Protein AF-A0A2V5QWR5-F1 (afdb_monomer_lite)

Structure (mmCIF, N/CA/C/O backbone):
data_AF-A0A2V5QWR5-F1
#
_entry.id   AF-A0A2V5QWR5-F1
#
loop_
_atom_site.group_PDB
_atom_site.id
_atom_site.type_symbol
_atom_site.label_atom_id
_atom_site.label_alt_id
_atom_site.label_comp_id
_atom_site.label_asym_id
_atom_site.label_entity_id
_atom_site.label_seq_id
_atom_site.pdbx_PDB_ins_code
_atom_site.Cartn_x
_atom_site.Cartn_y
_atom_site.Cartn_z
_atom_site.occupancy
_atom_site.B_iso_or_equiv
_atom_site.auth_seq_id
_atom_site.auth_comp_id
_atom_site.auth_asym_id
_atom_site.auth_atom_id
_atom_site.pdbx_PDB_model_num
ATOM 1 N N . VAL A 1 1 ? 30.940 -8.954 -51.554 1.00 47.62 1 VAL A N 1
ATOM 2 C CA . VAL A 1 1 ? 32.254 -8.273 -51.416 1.00 47.62 1 VAL A CA 1
ATOM 3 C C . VAL A 1 1 ? 33.067 -8.849 -50.254 1.00 47.62 1 VAL A C 1
ATOM 5 O O . VAL A 1 1 ? 34.173 -9.294 -50.507 1.00 47.62 1 VAL A O 1
ATOM 8 N N . MET A 1 2 ? 32.507 -8.988 -49.041 1.00 35.44 2 MET A N 1
ATOM 9 C CA . MET A 1 2 ? 33.177 -9.633 -47.886 1.00 35.44 2 MET A CA 1
ATOM 10 C C . MET A 1 2 ? 33.547 -11.121 -48.085 1.00 35.44 2 MET A C 1
ATOM 12 O O . MET A 1 2 ? 34.653 -11.516 -47.745 1.00 35.44 2 MET A O 1
ATOM 16 N N . ALA A 1 3 ? 32.689 -11.938 -48.711 1.00 44.12 3 ALA A N 1
ATOM 17 C CA . ALA A 1 3 ? 32.987 -13.364 -48.928 1.00 44.12 3 ALA A CA 1
ATOM 18 C C . ALA A 1 3 ? 34.162 -13.614 -49.902 1.00 44.12 3 ALA A C 1
ATOM 20 O O . ALA A 1 3 ? 34.954 -14.524 -49.694 1.00 44.12 3 ALA A O 1
ATOM 21 N N . LYS A 1 4 ? 34.334 -12.751 -50.918 1.00 41.47 4 LYS A N 1
ATOM 22 C CA . LYS A 1 4 ? 35.432 -12.853 -51.902 1.00 41.47 4 LYS A CA 1
ATOM 23 C C . LYS A 1 4 ? 36.799 -12.428 -51.345 1.00 41.47 4 LYS A C 1
ATOM 25 O O . LYS A 1 4 ? 37.825 -12.831 -51.883 1.00 41.47 4 LYS A O 1
ATOM 30 N N . LEU A 1 5 ? 36.830 -11.633 -50.273 1.00 44.12 5 LEU A N 1
ATOM 31 C CA . LEU A 1 5 ? 38.075 -11.214 -49.613 1.00 44.12 5 LEU A CA 1
ATOM 32 C C . LEU A 1 5 ? 38.649 -12.304 -48.694 1.00 44.12 5 LEU A C 1
ATOM 34 O O . LEU A 1 5 ? 39.863 -12.376 -48.532 1.00 44.12 5 LEU A O 1
ATOM 38 N N . ILE A 1 6 ? 37.797 -13.179 -48.151 1.00 49.88 6 ILE A N 1
ATOM 39 C CA . ILE A 1 6 ? 38.193 -14.260 -47.234 1.00 49.88 6 ILE A CA 1
ATOM 40 C C . ILE A 1 6 ? 38.846 -15.430 -47.995 1.00 49.88 6 ILE A C 1
ATOM 42 O O . ILE A 1 6 ? 39.841 -15.976 -47.523 1.00 49.88 6 ILE A O 1
ATOM 46 N N . GLU A 1 7 ? 38.358 -15.765 -49.197 1.00 46.34 7 GLU A N 1
ATOM 47 C CA . GLU A 1 7 ? 38.934 -16.829 -50.045 1.00 46.34 7 GLU A CA 1
ATOM 48 C C . GLU A 1 7 ? 40.265 -16.444 -50.711 1.00 46.34 7 GLU A C 1
ATOM 50 O O . GLU A 1 7 ? 41.114 -17.306 -50.916 1.00 46.34 7 GLU A O 1
ATOM 55 N N . THR A 1 8 ? 40.482 -15.163 -51.030 1.00 47.25 8 THR A N 1
ATOM 56 C CA . THR A 1 8 ? 41.645 -14.739 -51.841 1.00 47.25 8 THR A CA 1
ATOM 57 C C . THR A 1 8 ? 42.938 -14.588 -51.023 1.00 47.25 8 THR A C 1
ATOM 59 O O . THR A 1 8 ? 44.027 -14.646 -51.585 1.00 47.25 8 THR A O 1
ATOM 62 N N . TYR A 1 9 ? 42.847 -14.410 -49.699 1.00 47.88 9 TYR A N 1
ATOM 63 C CA . TYR A 1 9 ? 44.002 -14.056 -48.857 1.00 47.88 9 TYR A CA 1
ATOM 64 C C . TYR A 1 9 ? 44.372 -15.082 -47.779 1.00 47.88 9 TYR A C 1
ATOM 66 O O . TYR A 1 9 ? 45.260 -14.789 -46.984 1.00 47.88 9 TYR A O 1
ATOM 74 N N . HIS A 1 10 ? 43.726 -16.259 -47.728 1.00 40.22 10 HIS A N 1
ATOM 75 C CA . HIS A 1 10 ? 43.939 -17.260 -46.665 1.00 40.22 10 HIS A CA 1
ATOM 76 C C . HIS A 1 10 ? 44.101 -16.605 -45.279 1.00 40.22 10 HIS A C 1
ATOM 78 O O . HIS A 1 10 ? 45.074 -16.841 -44.562 1.00 40.22 10 HIS A O 1
ATOM 84 N N . VAL A 1 11 ? 43.166 -15.723 -44.905 1.00 40.91 11 VAL A N 1
ATOM 85 C CA . VAL A 1 11 ? 43.222 -15.051 -43.601 1.00 40.91 11 VAL A CA 1
ATOM 86 C C . VAL A 1 11 ? 42.730 -16.025 -42.537 1.00 40.91 11 VAL A C 1
ATOM 88 O O . VAL A 1 11 ? 41.590 -15.983 -42.083 1.00 40.91 11 VAL A O 1
ATOM 91 N N . THR A 1 12 ? 43.609 -16.936 -42.136 1.00 41.25 12 THR A N 1
ATOM 92 C CA . THR A 1 12 ? 43.486 -17.662 -40.875 1.00 41.25 12 THR A CA 1
ATOM 93 C C . THR A 1 12 ? 43.756 -16.670 -39.752 1.00 41.25 12 THR A C 1
ATOM 95 O O . THR A 1 12 ? 44.901 -16.295 -39.499 1.00 41.25 12 THR A O 1
ATOM 98 N N . LEU A 1 13 ? 42.696 -16.217 -39.084 1.00 39.00 13 LEU A N 1
ATOM 99 C CA . LEU A 1 13 ? 42.784 -15.362 -37.902 1.00 39.00 13 LEU A CA 1
ATOM 100 C C . LEU A 1 13 ? 43.259 -16.217 -36.715 1.00 39.00 13 LEU A C 1
ATOM 102 O O . LEU A 1 13 ? 42.487 -16.649 -35.866 1.00 39.00 13 LEU A O 1
ATOM 106 N N . SER A 1 14 ? 44.555 -16.525 -36.702 1.00 40.91 14 SER A N 1
ATOM 107 C CA . SER A 1 14 ? 45.225 -17.208 -35.599 1.00 40.91 14 SER A CA 1
ATOM 108 C C . SER A 1 14 ? 45.627 -16.172 -34.554 1.00 40.91 14 SER A C 1
ATOM 110 O O . SER A 1 14 ? 46.701 -15.576 -34.633 1.00 40.91 14 SER A O 1
ATOM 112 N N . TYR A 1 15 ? 44.761 -15.945 -33.568 1.00 45.50 15 TYR A N 1
ATOM 113 C CA . TYR A 1 15 ? 45.108 -15.168 -32.381 1.00 45.50 15 TYR A CA 1
ATOM 114 C C . TYR A 1 15 ? 45.992 -16.021 -31.464 1.00 45.50 15 TYR A C 1
ATOM 116 O O . TYR A 1 15 ? 45.534 -17.006 -30.886 1.00 45.50 15 TYR A O 1
ATOM 124 N N . LYS A 1 16 ? 47.272 -15.658 -31.348 1.00 43.44 16 LYS A N 1
ATOM 125 C CA . LYS A 1 16 ? 48.219 -16.270 -30.411 1.00 43.44 16 LYS A CA 1
ATOM 126 C C . LYS A 1 16 ? 48.586 -15.210 -29.372 1.00 43.44 16 LYS A C 1
ATOM 128 O O . LYS A 1 16 ? 49.456 -14.383 -29.622 1.00 43.44 16 LYS A O 1
ATOM 133 N N . ALA A 1 17 ? 47.870 -15.188 -28.249 1.00 45.75 17 ALA A N 1
ATOM 134 C CA . ALA A 1 17 ? 48.241 -14.352 -27.110 1.00 45.75 17 ALA A CA 1
ATOM 135 C C . ALA A 1 17 ? 49.415 -15.003 -26.378 1.00 45.75 17 ALA A C 1
ATOM 137 O O . ALA A 1 17 ? 49.299 -16.138 -25.913 1.00 45.75 17 ALA A O 1
ATOM 138 N N . ASP A 1 18 ? 50.536 -14.294 -26.277 1.00 49.44 18 ASP A N 1
ATOM 139 C CA . ASP A 1 18 ? 51.601 -14.682 -25.360 1.00 49.44 18 ASP A CA 1
ATOM 140 C C . ASP A 1 18 ? 51.166 -14.286 -23.941 1.00 49.44 18 ASP A C 1
ATOM 142 O O . ASP A 1 18 ? 51.119 -13.111 -23.581 1.00 49.44 18 ASP A O 1
ATOM 146 N N . LEU A 1 19 ? 50.744 -15.279 -23.158 1.00 51.22 19 LEU A N 1
ATOM 147 C CA . LEU A 1 19 ? 50.137 -15.117 -21.830 1.00 51.22 19 LEU A CA 1
ATOM 148 C C . LEU A 1 19 ? 51.165 -14.796 -20.724 1.00 51.22 19 LEU A C 1
ATOM 150 O O . LEU A 1 19 ? 50.803 -14.768 -19.548 1.00 51.22 19 LEU A O 1
ATOM 154 N N . ASN A 1 20 ? 52.423 -14.527 -21.086 1.00 51.47 20 ASN A N 1
ATOM 155 C CA . ASN A 1 20 ? 53.555 -14.350 -20.173 1.00 51.47 20 ASN A CA 1
ATOM 156 C C . ASN A 1 20 ? 53.950 -12.882 -19.912 1.00 51.47 20 ASN A C 1
ATOM 158 O O . ASN A 1 20 ? 55.123 -12.597 -19.666 1.00 51.47 20 ASN A O 1
ATOM 162 N N . SER A 1 21 ? 53.019 -11.922 -19.943 1.00 54.12 21 SER A N 1
ATOM 163 C CA . SER A 1 21 ? 53.358 -10.559 -19.499 1.00 54.12 21 SER A CA 1
ATOM 164 C C . SER A 1 21 ? 53.497 -10.489 -17.966 1.00 54.12 21 SER A C 1
ATOM 166 O O . SER A 1 21 ? 52.631 -10.934 -17.207 1.00 54.12 21 SER A O 1
ATOM 168 N N . ILE A 1 22 ? 54.638 -9.971 -17.505 1.00 55.06 22 ILE A N 1
ATOM 169 C CA . ILE A 1 22 ? 54.951 -9.760 -16.088 1.00 55.06 22 ILE A CA 1
ATOM 170 C C . ILE A 1 22 ? 54.426 -8.376 -15.698 1.00 55.06 22 ILE A C 1
ATOM 172 O O . ILE A 1 22 ? 54.778 -7.376 -16.323 1.00 55.06 22 ILE A O 1
ATOM 176 N N . SER A 1 23 ? 53.587 -8.303 -14.662 1.00 51.19 23 SER A N 1
ATOM 177 C CA . SER A 1 23 ? 53.071 -7.029 -14.153 1.00 51.19 23 SER A CA 1
ATOM 178 C C . SER A 1 23 ? 54.214 -6.169 -13.604 1.00 51.19 23 SER A C 1
ATOM 180 O O . SER A 1 23 ? 54.892 -6.579 -12.664 1.00 51.19 23 SER A O 1
ATOM 182 N N . GLY A 1 24 ? 54.399 -4.954 -14.131 1.00 54.38 24 GLY A N 1
ATOM 183 C CA . GLY A 1 24 ? 55.418 -4.013 -13.640 1.00 54.38 24 GLY A CA 1
ATOM 184 C C . GLY A 1 24 ? 55.192 -3.531 -12.199 1.00 54.38 24 GLY A C 1
ATOM 185 O O . GLY A 1 24 ? 56.121 -3.036 -11.573 1.00 54.38 24 GLY A O 1
ATOM 186 N N . LEU A 1 25 ? 53.978 -3.706 -11.658 1.00 53.28 25 LEU A N 1
ATOM 187 C CA . LEU A 1 25 ? 53.618 -3.320 -10.288 1.00 53.28 25 LEU A CA 1
ATOM 188 C C . LEU A 1 25 ? 53.881 -4.441 -9.263 1.00 53.28 25 LEU A C 1
ATOM 190 O O . LEU A 1 25 ? 54.166 -4.162 -8.104 1.00 53.28 25 LEU A O 1
ATOM 194 N N . LEU A 1 26 ? 53.756 -5.707 -9.678 1.00 57.03 26 LEU A N 1
ATOM 195 C CA . LEU A 1 26 ? 53.779 -6.884 -8.791 1.00 57.03 26 LEU A CA 1
ATOM 196 C C . LEU A 1 26 ? 54.927 -7.863 -9.092 1.00 57.03 26 LEU A C 1
ATOM 198 O O . LEU A 1 26 ? 55.124 -8.814 -8.341 1.00 57.03 26 LEU A O 1
ATOM 202 N N . GLY A 1 27 ? 55.670 -7.668 -10.186 1.00 57.41 27 GLY A N 1
ATOM 203 C CA . GLY A 1 27 ? 56.851 -8.464 -10.535 1.00 57.41 27 GLY A CA 1
ATOM 204 C C . GLY A 1 27 ? 56.575 -9.933 -10.881 1.00 57.41 27 GLY A C 1
ATOM 205 O O . GLY A 1 27 ? 57.512 -10.726 -10.926 1.00 57.41 27 GLY A O 1
ATOM 206 N N . ARG A 1 28 ? 55.314 -10.320 -11.126 1.00 60.72 28 ARG A N 1
ATOM 207 C CA . ARG A 1 28 ? 54.912 -11.696 -11.474 1.00 60.72 28 ARG A CA 1
ATOM 208 C C . ARG A 1 28 ? 53.986 -11.746 -12.691 1.00 60.72 28 ARG A C 1
ATOM 210 O O . ARG A 1 28 ? 53.310 -10.761 -12.997 1.00 60.72 28 ARG A O 1
ATOM 217 N N . ALA A 1 29 ? 53.978 -12.888 -13.383 1.00 57.53 29 ALA A N 1
ATOM 218 C CA . ALA A 1 29 ? 53.074 -13.152 -14.499 1.00 57.53 29 ALA A CA 1
ATOM 219 C C . ALA A 1 29 ? 51.635 -13.253 -13.979 1.00 57.53 29 ALA A C 1
ATOM 221 O O . ALA A 1 29 ? 51.305 -14.144 -13.198 1.00 57.53 29 ALA A O 1
ATOM 222 N N . GLU A 1 30 ? 50.794 -12.307 -14.384 1.00 60.28 30 GLU A N 1
ATOM 223 C CA . GLU A 1 30 ? 49.388 -12.236 -13.985 1.00 60.28 30 GLU A CA 1
ATOM 224 C C . GLU A 1 30 ? 48.533 -12.510 -15.230 1.00 60.28 30 GLU A C 1
ATOM 226 O O . GLU A 1 30 ? 48.238 -11.585 -15.994 1.00 60.28 30 GLU A O 1
ATOM 231 N N . PRO A 1 31 ? 48.133 -13.772 -15.479 1.00 58.91 31 PRO A N 1
ATOM 232 C CA . PRO A 1 31 ? 47.415 -14.152 -16.698 1.00 58.91 31 PRO A CA 1
ATOM 233 C C . PRO A 1 31 ? 46.096 -13.381 -16.884 1.00 58.91 31 PRO A C 1
ATOM 235 O O . PRO A 1 31 ? 45.639 -13.201 -18.011 1.00 58.91 31 PRO A O 1
ATOM 238 N N . TYR A 1 32 ? 45.515 -12.855 -15.802 1.00 57.03 32 TYR A N 1
ATOM 239 C CA . TYR A 1 32 ? 44.287 -12.058 -15.819 1.00 57.03 32 TYR A CA 1
ATOM 240 C C . TYR A 1 32 ? 44.476 -10.635 -16.371 1.00 57.03 32 TYR A C 1
ATOM 242 O O . TYR A 1 32 ? 43.573 -10.108 -17.020 1.00 57.03 32 TYR A O 1
ATOM 250 N N . LEU A 1 33 ? 45.652 -10.019 -16.185 1.00 57.09 33 LEU A N 1
ATOM 251 C CA . LEU A 1 33 ? 45.951 -8.685 -16.729 1.00 57.09 33 LEU A CA 1
ATOM 252 C C . LEU A 1 33 ? 46.073 -8.721 -18.259 1.00 57.09 33 LEU A C 1
ATOM 254 O O . LEU A 1 33 ? 45.691 -7.764 -18.930 1.00 57.09 33 LEU A O 1
ATOM 258 N N . ASN A 1 34 ? 46.495 -9.856 -18.825 1.00 59.44 34 ASN A N 1
ATOM 259 C CA . ASN A 1 34 ? 46.553 -10.041 -20.275 1.00 59.44 34 ASN A CA 1
ATOM 260 C C . ASN A 1 34 ? 45.174 -10.020 -20.934 1.00 59.44 34 ASN A C 1
ATOM 262 O O . ASN A 1 34 ? 45.032 -9.495 -22.035 1.00 59.44 34 ASN A O 1
ATOM 266 N N . VAL A 1 35 ? 44.144 -10.520 -20.251 1.00 62.88 35 VAL A N 1
ATOM 267 C CA . VAL A 1 35 ? 42.763 -10.426 -20.738 1.00 62.88 35 VAL A CA 1
ATOM 268 C C . VAL A 1 35 ? 42.332 -8.959 -20.810 1.00 62.88 35 VAL A C 1
ATOM 270 O O . VAL A 1 35 ? 41.711 -8.550 -21.781 1.00 62.88 35 VAL A O 1
ATOM 273 N N . ILE A 1 36 ? 42.710 -8.121 -19.847 1.00 61.25 36 ILE A N 1
ATOM 274 C CA . ILE A 1 36 ? 42.321 -6.702 -19.853 1.00 61.25 36 ILE A CA 1
ATOM 275 C C . ILE A 1 36 ? 43.078 -5.914 -20.937 1.00 61.25 36 ILE A C 1
ATOM 277 O O . ILE A 1 36 ? 42.467 -5.109 -21.636 1.00 61.25 36 ILE A O 1
ATOM 281 N N . PHE A 1 37 ? 44.382 -6.156 -21.117 1.00 61.75 37 PHE A N 1
ATOM 282 C CA . PHE A 1 37 ? 45.216 -5.380 -22.048 1.00 61.75 37 PHE A CA 1
ATOM 283 C C . PHE A 1 37 ? 45.182 -5.857 -23.506 1.00 61.75 37 PHE A C 1
ATOM 285 O O . PHE A 1 37 ? 45.366 -5.041 -24.408 1.00 61.75 37 PHE A O 1
ATOM 292 N N . TYR A 1 38 ? 44.949 -7.149 -23.757 1.00 66.81 38 TYR A N 1
ATOM 293 C CA . TYR A 1 38 ? 45.020 -7.734 -25.103 1.00 66.81 38 TYR A CA 1
ATOM 294 C C . TYR A 1 38 ? 43.673 -8.183 -25.663 1.00 66.81 38 TYR A C 1
ATOM 296 O O . TYR A 1 38 ? 43.643 -8.714 -26.779 1.00 66.81 38 TYR A O 1
ATOM 304 N N . THR A 1 39 ? 42.561 -7.980 -24.944 1.00 72.38 39 THR A N 1
ATOM 305 C CA . THR A 1 39 ? 41.247 -8.228 -25.542 1.00 72.38 39 THR A CA 1
ATOM 306 C C . THR A 1 39 ? 40.971 -7.152 -26.590 1.00 72.38 39 THR A C 1
ATOM 308 O O . THR A 1 39 ? 40.917 -5.963 -26.265 1.00 72.38 39 THR A O 1
ATOM 311 N N . PRO A 1 40 ? 40.786 -7.529 -27.863 1.00 79.31 40 PRO A N 1
ATOM 312 C CA . PRO A 1 40 ? 40.530 -6.558 -28.907 1.00 79.31 40 PRO A CA 1
ATOM 313 C C . PRO A 1 40 ? 39.198 -5.841 -28.672 1.00 79.31 40 PRO A C 1
ATOM 315 O O . PRO A 1 40 ? 38.141 -6.472 -28.610 1.00 79.31 40 PRO A O 1
ATOM 318 N N . TRP A 1 41 ? 39.235 -4.508 -28.621 1.00 76.06 41 TRP A N 1
ATOM 319 C CA . TRP A 1 41 ? 38.047 -3.662 -28.448 1.00 76.06 41 TRP A CA 1
ATOM 320 C C . TRP A 1 41 ? 36.948 -3.960 -29.482 1.00 76.06 41 TRP A C 1
ATOM 322 O O . TRP A 1 41 ? 35.764 -3.867 -29.172 1.00 76.06 41 TRP A O 1
ATOM 332 N N . TRP A 1 42 ? 37.322 -4.401 -30.687 1.00 76.19 42 TRP A N 1
ATOM 333 C CA . TRP A 1 42 ? 36.395 -4.783 -31.753 1.00 76.19 42 TRP A CA 1
ATOM 334 C C . TRP A 1 42 ? 35.658 -6.112 -31.513 1.00 76.19 42 TRP A C 1
ATOM 336 O O . TRP A 1 42 ? 34.670 -6.355 -32.193 1.00 76.19 42 TRP A O 1
ATOM 346 N N . LEU A 1 43 ? 36.081 -6.952 -30.556 1.00 78.75 43 LEU A N 1
ATOM 347 C CA . LEU A 1 43 ? 35.290 -8.088 -30.045 1.00 78.75 43 LEU A CA 1
ATOM 348 C C . LEU A 1 43 ? 34.483 -7.703 -28.800 1.00 78.75 43 LEU A C 1
ATOM 350 O O . LEU A 1 43 ? 33.351 -8.158 -28.637 1.00 78.75 43 LEU A O 1
ATOM 354 N N . VAL A 1 44 ? 35.037 -6.834 -27.947 1.00 81.56 44 VAL A N 1
ATOM 355 C CA . VAL A 1 44 ? 34.353 -6.354 -26.735 1.00 81.56 44 VAL A CA 1
ATOM 356 C C . VAL A 1 44 ? 33.115 -5.543 -27.090 1.00 81.56 44 VAL A C 1
ATOM 358 O O . VAL A 1 44 ? 32.052 -5.798 -26.536 1.00 81.56 44 VAL A O 1
ATOM 361 N N . LEU A 1 45 ? 33.223 -4.587 -28.019 1.00 84.69 45 LEU A N 1
ATOM 362 C CA . LEU A 1 45 ? 32.114 -3.695 -28.357 1.00 84.69 45 LEU A CA 1
ATOM 363 C C . LEU A 1 45 ? 30.897 -4.448 -28.925 1.00 84.69 45 LEU A C 1
ATOM 365 O O . LEU A 1 45 ? 29.796 -4.195 -28.434 1.00 84.69 45 LEU A O 1
ATOM 369 N N . PRO A 1 46 ? 31.027 -5.393 -29.881 1.00 85.31 46 PRO A N 1
ATOM 370 C CA . PRO A 1 46 ? 29.888 -6.179 -30.349 1.00 85.31 46 PRO A CA 1
ATOM 371 C C . PRO A 1 46 ? 29.301 -7.086 -29.271 1.00 85.31 46 PRO A C 1
ATOM 373 O O . PRO A 1 46 ? 28.082 -7.166 -29.164 1.00 85.31 46 PRO A O 1
ATOM 376 N N . LEU A 1 47 ? 30.136 -7.738 -28.451 1.00 85.06 47 LEU A N 1
ATOM 377 C CA . LEU A 1 47 ? 29.654 -8.596 -27.367 1.00 85.06 47 LEU A CA 1
ATOM 378 C C . LEU A 1 47 ? 28.911 -7.782 -26.301 1.00 85.06 47 LEU A C 1
ATOM 380 O O . LEU A 1 47 ? 27.811 -8.153 -25.907 1.00 85.06 47 LEU A O 1
ATOM 384 N N . ALA A 1 48 ? 29.467 -6.645 -25.879 1.00 84.69 48 ALA A N 1
ATOM 385 C CA . ALA A 1 48 ? 28.820 -5.723 -24.953 1.00 84.69 48 ALA A CA 1
ATOM 386 C C . ALA A 1 48 ? 27.514 -5.168 -25.536 1.00 84.69 48 ALA A C 1
ATOM 388 O O . ALA A 1 48 ? 26.510 -5.109 -24.834 1.00 84.69 48 ALA A O 1
ATOM 389 N N . SER A 1 49 ? 27.493 -4.828 -26.829 1.00 86.69 49 SER A N 1
ATOM 390 C CA . SER A 1 49 ? 26.284 -4.360 -27.519 1.00 86.69 49 SER A CA 1
ATOM 391 C C . SER A 1 49 ? 25.218 -5.451 -27.611 1.00 86.69 49 SER A C 1
ATOM 393 O O . SER A 1 49 ? 24.043 -5.172 -27.397 1.00 86.69 49 SER A O 1
ATOM 395 N N . LEU A 1 50 ? 25.611 -6.700 -27.881 1.00 90.75 50 LEU A N 1
ATOM 396 C CA . LEU A 1 50 ? 24.711 -7.851 -27.894 1.00 90.75 50 LEU A CA 1
ATOM 397 C C . LEU A 1 50 ? 24.141 -8.120 -26.498 1.00 90.75 50 LEU A C 1
ATOM 399 O O . LEU A 1 50 ? 22.935 -8.288 -26.361 1.00 90.75 50 LEU A O 1
ATOM 403 N N . LEU A 1 51 ? 24.984 -8.119 -25.463 1.00 87.19 51 LEU A N 1
ATOM 404 C CA . LEU A 1 51 ? 24.547 -8.288 -24.076 1.00 87.19 51 LEU A CA 1
ATOM 405 C C . LEU A 1 51 ? 23.623 -7.148 -23.638 1.00 87.19 51 LEU A C 1
ATOM 407 O O . LEU A 1 51 ? 22.597 -7.411 -23.018 1.00 87.19 51 LEU A O 1
ATOM 411 N N . MET A 1 52 ? 23.934 -5.905 -24.014 1.00 83.81 52 MET A N 1
ATOM 412 C CA . MET A 1 52 ? 23.077 -4.744 -23.772 1.00 83.81 52 MET A CA 1
ATOM 413 C C . MET A 1 52 ? 21.733 -4.893 -24.494 1.00 83.81 52 MET A C 1
ATOM 415 O O . MET A 1 52 ? 20.688 -4.668 -23.894 1.00 83.81 52 MET A O 1
ATOM 419 N N . LEU A 1 53 ? 21.734 -5.322 -25.760 1.00 85.44 53 LEU A N 1
ATOM 420 C CA . LEU A 1 53 ? 20.510 -5.558 -26.525 1.00 85.44 53 LEU A CA 1
ATOM 421 C C . LEU A 1 53 ? 19.653 -6.649 -25.875 1.00 85.44 53 LEU A C 1
ATOM 423 O O . LEU A 1 53 ? 18.459 -6.445 -25.672 1.00 85.44 53 LEU A O 1
ATOM 427 N N . VAL A 1 54 ? 20.258 -7.782 -25.507 1.00 84.62 54 VAL A N 1
ATOM 428 C CA . VAL A 1 54 ? 19.576 -8.875 -24.799 1.00 84.62 54 VAL A CA 1
ATOM 429 C C . VAL A 1 54 ? 19.019 -8.381 -23.465 1.00 84.62 54 VAL A C 1
ATOM 431 O O . VAL A 1 54 ? 17.863 -8.662 -23.161 1.00 84.62 54 VAL A O 1
ATOM 434 N N . ALA A 1 55 ? 19.783 -7.598 -22.700 1.00 76.75 55 ALA A N 1
ATOM 435 C CA . ALA A 1 55 ? 19.325 -7.017 -21.442 1.00 76.75 55 ALA A CA 1
ATOM 436 C C . ALA A 1 55 ? 18.130 -6.069 -21.644 1.00 76.75 55 ALA A C 1
ATOM 438 O O . ALA A 1 55 ? 17.141 -6.184 -20.925 1.00 76.75 55 ALA A O 1
ATOM 439 N N . VAL A 1 56 ? 18.171 -5.186 -22.648 1.00 76.06 56 VAL A N 1
ATOM 440 C CA . VAL A 1 56 ? 17.070 -4.262 -22.976 1.00 76.06 56 VAL A CA 1
ATOM 441 C C . VAL A 1 56 ? 15.818 -5.021 -23.418 1.00 76.06 56 VAL A C 1
ATOM 443 O O . VAL A 1 56 ? 14.719 -4.706 -22.963 1.00 76.06 56 VAL A O 1
ATOM 446 N N . VAL A 1 57 ? 15.967 -6.040 -24.271 1.00 81.25 57 VAL A N 1
ATOM 447 C CA . VAL A 1 57 ? 14.852 -6.893 -24.712 1.00 81.25 57 VAL A CA 1
ATOM 448 C C . VAL A 1 57 ? 14.253 -7.640 -23.522 1.00 81.25 57 VAL A C 1
ATOM 450 O O . VAL A 1 57 ? 13.043 -7.588 -23.313 1.00 81.25 57 VAL A O 1
ATOM 453 N N . MET A 1 58 ? 15.085 -8.274 -22.695 1.00 72.69 58 MET A N 1
ATOM 454 C CA . MET A 1 58 ? 14.625 -8.975 -21.498 1.00 72.69 58 MET A CA 1
ATOM 455 C C . MET A 1 58 ? 13.924 -8.027 -20.529 1.00 72.69 58 MET A C 1
ATOM 457 O O . MET A 1 58 ? 12.854 -8.359 -20.039 1.00 72.69 58 MET A O 1
ATOM 461 N N . ALA A 1 59 ? 14.443 -6.823 -20.301 1.00 67.56 59 ALA A N 1
ATOM 462 C CA . ALA A 1 59 ? 13.832 -5.870 -19.381 1.00 67.56 59 ALA A CA 1
ATOM 463 C C . ALA A 1 59 ? 12.493 -5.285 -19.878 1.00 67.56 59 ALA A C 1
ATOM 465 O O . ALA A 1 59 ? 11.687 -4.830 -19.065 1.00 67.56 59 ALA A O 1
ATOM 466 N N . ARG A 1 60 ? 12.231 -5.323 -21.193 1.00 68.12 60 ARG A N 1
ATOM 467 C CA . ARG A 1 60 ? 10.914 -5.009 -21.779 1.00 68.12 60 ARG A CA 1
ATOM 468 C C . ARG A 1 60 ? 9.920 -6.167 -21.648 1.00 68.12 60 ARG A C 1
ATOM 470 O O . ARG A 1 60 ? 8.723 -5.929 -21.562 1.00 68.12 60 ARG A O 1
ATOM 477 N N . LEU A 1 61 ? 10.399 -7.411 -21.656 1.00 68.88 61 LEU A N 1
ATOM 478 C CA . LEU A 1 61 ? 9.552 -8.611 -21.596 1.00 68.88 61 LEU A CA 1
ATOM 479 C C . LEU A 1 61 ? 9.308 -9.106 -20.159 1.00 68.88 61 LEU A C 1
ATOM 481 O O . LEU A 1 61 ? 8.297 -9.748 -19.876 1.00 68.88 61 LEU A O 1
ATOM 485 N N . VAL A 1 62 ? 10.231 -8.818 -19.242 1.00 66.06 62 VAL A N 1
ATOM 486 C CA . VAL A 1 62 ? 10.203 -9.253 -17.843 1.00 66.06 62 VAL A CA 1
ATOM 487 C C . VAL A 1 62 ? 9.497 -8.200 -17.002 1.00 66.06 62 VAL A C 1
ATOM 489 O O . VAL A 1 62 ? 10.005 -7.105 -16.784 1.00 66.06 62 VAL A O 1
ATOM 492 N N . ASN A 1 63 ? 8.332 -8.563 -16.471 1.00 61.00 63 ASN A N 1
ATOM 493 C CA . ASN A 1 63 ? 7.580 -7.737 -15.533 1.00 61.00 63 ASN A CA 1
ATOM 494 C C . ASN A 1 63 ? 8.290 -7.680 -14.167 1.00 61.00 63 ASN A C 1
ATOM 496 O O . ASN A 1 63 ? 8.394 -8.698 -13.476 1.00 61.00 63 ASN A O 1
ATOM 500 N N . ALA A 1 64 ? 8.730 -6.486 -13.764 1.00 61.62 64 ALA A N 1
ATOM 501 C CA . ALA A 1 64 ? 9.410 -6.238 -12.496 1.00 61.62 64 ALA A CA 1
ATOM 502 C C . ALA A 1 64 ? 8.656 -6.812 -11.286 1.00 61.62 64 ALA A C 1
ATOM 504 O O . ALA A 1 64 ? 9.267 -7.484 -10.462 1.00 61.62 64 ALA A O 1
ATOM 505 N N . ASN A 1 65 ? 7.338 -6.632 -11.213 1.00 59.16 65 ASN A N 1
ATOM 506 C CA . ASN A 1 65 ? 6.529 -7.096 -10.083 1.00 59.16 65 ASN A CA 1
ATOM 507 C C . ASN A 1 65 ? 6.322 -8.624 -10.085 1.00 59.16 65 ASN A C 1
ATOM 509 O O . ASN A 1 65 ? 6.012 -9.206 -9.048 1.00 59.16 65 ASN A O 1
ATOM 513 N N . LYS A 1 66 ? 6.459 -9.290 -11.243 1.00 57.84 66 LYS A N 1
ATOM 514 C CA . LYS A 1 66 ? 6.232 -10.742 -11.383 1.00 57.84 66 LYS A CA 1
ATOM 515 C C . LYS A 1 66 ? 7.483 -11.570 -11.097 1.00 57.84 66 LYS A C 1
ATOM 517 O O . LYS A 1 66 ? 7.370 -12.684 -10.600 1.00 57.84 66 LYS A O 1
ATOM 522 N N . PHE A 1 67 ? 8.659 -11.034 -11.411 1.00 58.69 67 PHE A N 1
ATOM 523 C CA . PHE A 1 67 ? 9.945 -11.702 -11.186 1.00 58.69 67 PHE A CA 1
ATOM 524 C C . PHE A 1 67 ? 10.619 -11.272 -9.876 1.00 58.69 67 PHE A C 1
ATOM 526 O O . PHE A 1 67 ? 11.817 -11.474 -9.696 1.00 58.69 67 PHE A O 1
ATOM 533 N N . SER A 1 68 ? 9.862 -10.676 -8.958 1.00 66.69 68 SER A N 1
ATOM 534 C CA . SER A 1 68 ? 10.306 -10.348 -7.608 1.00 66.69 68 SER A CA 1
ATOM 535 C C . SER A 1 68 ? 9.758 -11.317 -6.565 1.00 66.69 68 SER A C 1
ATOM 537 O O . S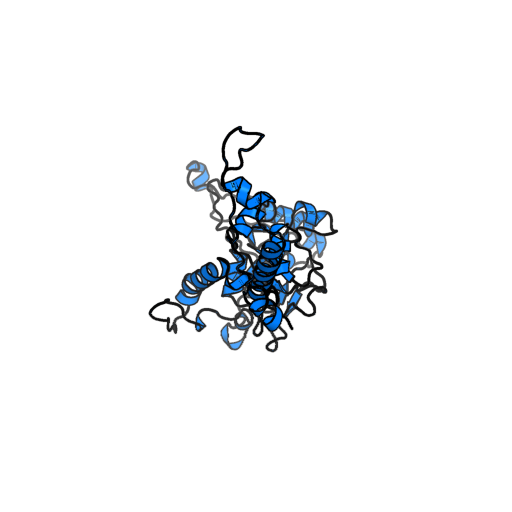ER A 1 68 ? 8.829 -12.088 -6.827 1.00 66.69 68 SER A O 1
ATOM 539 N N . LEU A 1 69 ? 10.307 -11.249 -5.349 1.00 71.00 69 LEU A N 1
ATOM 540 C CA . LEU A 1 69 ? 9.796 -12.012 -4.210 1.00 71.00 69 LEU A CA 1
ATOM 541 C C . LEU A 1 69 ? 8.333 -11.653 -3.873 1.00 71.00 69 LEU A C 1
ATOM 543 O O . LEU A 1 69 ? 7.627 -12.481 -3.297 1.00 71.00 69 LEU A O 1
ATOM 547 N N . HIS A 1 70 ? 7.858 -10.472 -4.298 1.00 78.38 70 HIS A N 1
ATOM 548 C CA . HIS A 1 70 ? 6.464 -10.034 -4.189 1.00 78.38 70 HIS A CA 1
ATOM 549 C C . HIS A 1 70 ? 5.477 -11.076 -4.723 1.00 78.38 70 HIS A C 1
ATOM 551 O O . HIS A 1 70 ? 4.518 -11.399 -4.034 1.00 78.38 70 HIS A O 1
ATOM 557 N N . GLY A 1 71 ? 5.703 -11.639 -5.917 1.00 78.62 71 GLY A N 1
ATOM 558 C CA . GLY A 1 71 ? 4.778 -12.613 -6.511 1.00 78.62 71 GLY A CA 1
ATOM 559 C C . GLY A 1 71 ? 4.622 -1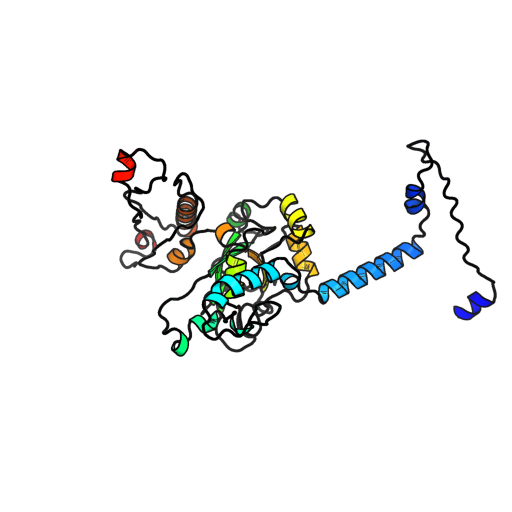3.872 -5.653 1.00 78.62 71 GLY A C 1
ATOM 560 O O . GLY A 1 71 ? 3.506 -14.292 -5.355 1.00 78.62 71 GLY A O 1
ATOM 561 N N . VAL A 1 72 ? 5.743 -14.420 -5.173 1.00 82.06 72 VAL A N 1
ATOM 562 C CA . VAL A 1 72 ? 5.758 -15.603 -4.294 1.00 82.06 72 VAL A CA 1
ATOM 563 C C . VAL A 1 72 ? 5.102 -15.299 -2.948 1.00 82.06 72 VAL A C 1
ATOM 565 O O . VAL A 1 72 ? 4.325 -16.110 -2.442 1.00 82.06 72 VAL A O 1
ATOM 568 N N . TYR A 1 73 ? 5.406 -14.139 -2.363 1.00 83.12 73 TYR A N 1
ATOM 569 C CA . TYR A 1 73 ? 4.812 -13.697 -1.104 1.00 83.12 73 TYR A CA 1
ATOM 570 C C . TYR A 1 73 ? 3.296 -13.505 -1.238 1.00 83.12 73 TYR A C 1
ATOM 572 O O . TYR A 1 73 ? 2.536 -14.038 -0.428 1.00 83.12 73 TYR A O 1
ATOM 580 N N . ARG A 1 74 ? 2.853 -12.860 -2.324 1.00 87.81 74 ARG A N 1
ATOM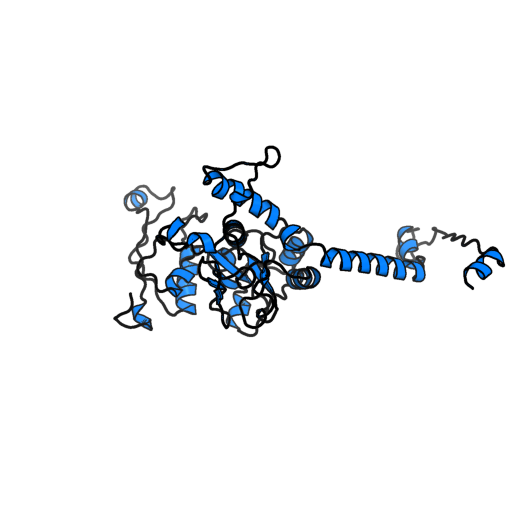 581 C CA . ARG A 1 74 ? 1.442 -12.649 -2.657 1.00 87.81 74 ARG A CA 1
ATOM 582 C C . ARG A 1 74 ? 0.679 -13.956 -2.749 1.00 87.81 74 ARG A C 1
ATOM 584 O O . ARG A 1 74 ? -0.361 -14.111 -2.115 1.00 87.81 74 ARG A O 1
ATOM 591 N N . ASP A 1 75 ? 1.196 -14.903 -3.522 1.00 87.81 75 ASP A N 1
ATOM 592 C CA . ASP A 1 75 ? 0.508 -16.170 -3.750 1.00 87.81 75 ASP A CA 1
ATOM 593 C C . ASP A 1 75 ? 0.425 -16.984 -2.438 1.00 87.81 75 ASP A C 1
ATOM 595 O O . ASP A 1 75 ? -0.605 -17.598 -2.151 1.00 87.81 75 ASP A O 1
ATOM 599 N N . ARG A 1 76 ? 1.451 -16.913 -1.571 1.00 88.00 76 ARG A N 1
ATOM 600 C CA . ARG A 1 76 ? 1.417 -17.511 -0.221 1.00 88.00 76 ARG A CA 1
ATOM 601 C C . ARG A 1 76 ? 0.374 -16.863 0.692 1.00 88.00 76 ARG A C 1
ATOM 603 O O . ARG A 1 76 ? -0.357 -17.599 1.349 1.00 88.00 76 ARG A O 1
ATOM 610 N N . LEU A 1 77 ? 0.283 -15.531 0.723 1.00 88.69 77 LEU A N 1
ATOM 611 C CA . LEU A 1 77 ? -0.729 -14.816 1.511 1.00 88.69 77 LEU A CA 1
ATOM 612 C C . LEU A 1 77 ? -2.147 -15.128 1.029 1.00 88.69 77 LEU A C 1
ATOM 614 O O . LEU A 1 77 ? -3.016 -15.440 1.842 1.00 88.69 77 LEU A O 1
ATOM 618 N N . ILE A 1 78 ? -2.368 -15.102 -0.289 1.00 91.50 78 ILE A N 1
ATOM 619 C CA . ILE A 1 78 ? -3.655 -15.460 -0.895 1.00 91.50 78 ILE A CA 1
ATOM 620 C C . ILE A 1 78 ? -4.049 -16.863 -0.451 1.00 91.50 78 ILE A C 1
ATOM 622 O O . ILE A 1 78 ? -5.139 -17.046 0.076 1.00 91.50 78 ILE A O 1
ATOM 626 N N . ARG A 1 79 ? -3.156 -17.847 -0.589 1.00 90.25 79 ARG A N 1
ATOM 627 C CA . ARG A 1 79 ? -3.443 -19.225 -0.180 1.00 90.25 79 ARG A CA 1
ATOM 628 C C . ARG A 1 79 ? -3.732 -19.349 1.318 1.00 90.25 79 ARG A C 1
ATOM 630 O O . ARG A 1 79 ? -4.652 -20.074 1.684 1.00 90.25 79 ARG A O 1
ATOM 637 N N . ALA A 1 80 ? -2.938 -18.695 2.166 1.00 89.50 80 ALA A N 1
ATOM 638 C CA . ALA A 1 80 ? -3.037 -18.823 3.619 1.00 89.50 80 ALA A CA 1
ATOM 639 C C . ALA A 1 80 ? -4.311 -18.185 4.191 1.00 89.50 80 ALA A C 1
ATOM 641 O O . ALA A 1 80 ? -4.909 -18.760 5.094 1.00 89.50 80 ALA A O 1
ATOM 642 N N . TYR A 1 81 ? -4.729 -17.031 3.663 1.00 90.56 81 TYR A N 1
ATOM 643 C CA . TYR A 1 81 ? -5.852 -16.264 4.208 1.00 90.56 81 TYR A CA 1
ATOM 644 C C . TYR A 1 81 ? -7.103 -16.341 3.330 1.00 90.56 81 TYR A C 1
ATOM 646 O O . TYR A 1 81 ? -8.160 -16.774 3.792 1.00 90.56 81 TYR A O 1
ATOM 654 N N . LEU A 1 82 ? -6.999 -15.958 2.053 1.00 91.19 82 LEU A N 1
ATOM 655 C CA . LEU A 1 82 ? -8.161 -15.913 1.159 1.00 91.19 82 LEU A CA 1
ATOM 656 C C . LEU A 1 82 ? -8.604 -17.319 0.741 1.00 91.19 82 LEU A C 1
ATOM 658 O O . LEU A 1 82 ? -9.789 -17.627 0.790 1.00 91.19 82 LEU A O 1
ATOM 662 N N . GLY A 1 83 ? -7.652 -18.199 0.432 1.00 90.44 83 GLY A N 1
ATOM 663 C CA . GLY A 1 83 ? -7.917 -19.600 0.123 1.00 90.44 83 GLY A CA 1
ATOM 664 C C . GLY A 1 83 ? -8.463 -20.375 1.319 1.00 90.44 83 GLY A C 1
ATOM 665 O O . GLY A 1 83 ? -9.380 -21.170 1.159 1.00 90.44 83 GLY A O 1
ATOM 666 N N . ALA A 1 84 ? -7.980 -20.108 2.536 1.00 88.94 84 ALA A N 1
ATOM 667 C CA . ALA A 1 84 ? -8.559 -20.702 3.745 1.00 88.94 84 ALA A CA 1
ATOM 668 C C . ALA A 1 84 ? -10.009 -20.245 4.002 1.00 88.94 84 ALA A C 1
ATOM 670 O O . ALA A 1 84 ? -10.777 -20.973 4.626 1.00 88.94 84 ALA A O 1
ATOM 671 N N . SER A 1 85 ? -10.385 -19.065 3.501 1.00 88.06 85 SER A N 1
ATOM 672 C CA . SER A 1 85 ? -11.732 -18.495 3.633 1.00 88.06 85 SER A CA 1
ATOM 673 C C . SER A 1 85 ? -12.671 -18.860 2.471 1.00 88.06 85 SER A C 1
ATOM 675 O O . SER A 1 85 ? -13.849 -18.513 2.509 1.00 88.06 85 SER A O 1
ATOM 677 N N . ASN A 1 86 ? -12.171 -19.540 1.434 1.00 88.19 86 ASN A N 1
ATOM 678 C CA . ASN A 1 86 ? -12.932 -19.928 0.248 1.00 88.19 86 ASN A CA 1
ATOM 679 C C . ASN A 1 86 ? -13.502 -21.348 0.421 1.00 88.19 86 ASN A C 1
ATOM 681 O O . ASN A 1 86 ? -12.773 -22.335 0.317 1.00 88.19 86 ASN A O 1
ATOM 685 N N . SER A 1 87 ? -14.807 -21.466 0.679 1.00 87.62 87 SER A N 1
ATOM 686 C CA . SER A 1 87 ? -15.469 -22.766 0.875 1.00 87.62 87 SER A CA 1
ATOM 687 C C . SER A 1 87 ? -15.575 -23.603 -0.403 1.00 87.62 87 SER A C 1
ATOM 689 O O . SER A 1 87 ? -15.567 -24.829 -0.323 1.00 87.62 87 SER A O 1
ATOM 691 N N . ASP A 1 88 ? -15.631 -22.959 -1.573 1.00 89.19 88 ASP A N 1
ATOM 692 C CA . ASP A 1 88 ? -15.828 -23.609 -2.880 1.00 89.19 88 ASP A CA 1
ATOM 693 C C . ASP A 1 88 ? -14.507 -23.856 -3.626 1.00 89.19 88 ASP A C 1
ATOM 695 O O . ASP A 1 88 ? -14.473 -24.074 -4.843 1.00 89.19 88 ASP A O 1
ATOM 699 N N . ARG A 1 89 ? -13.399 -23.807 -2.887 1.00 88.44 89 ARG A N 1
ATOM 700 C CA . ARG A 1 89 ? -12.040 -23.847 -3.410 1.00 88.44 89 ARG A CA 1
ATOM 701 C C . ARG A 1 89 ? -11.713 -25.152 -4.133 1.00 88.44 89 ARG A C 1
ATOM 703 O O . ARG A 1 89 ? -11.851 -26.246 -3.586 1.00 88.44 89 ARG A O 1
ATOM 710 N N . LYS A 1 90 ? -11.165 -25.029 -5.341 1.00 91.56 90 LYS A N 1
ATOM 711 C CA . LYS A 1 90 ? -10.683 -26.109 -6.212 1.00 91.56 90 LYS A CA 1
ATOM 712 C C . LYS A 1 90 ? -9.193 -25.910 -6.499 1.00 91.56 90 LYS A C 1
ATOM 714 O O . LYS A 1 90 ? -8.820 -25.467 -7.586 1.00 91.56 90 LYS A O 1
ATOM 719 N N . PRO A 1 91 ? -8.314 -26.218 -5.530 1.00 90.50 91 PRO A N 1
ATOM 720 C CA . PRO A 1 91 ? -6.898 -25.956 -5.691 1.00 90.50 91 PRO A CA 1
ATOM 721 C C . PRO A 1 91 ? -6.270 -26.901 -6.709 1.00 90.50 91 PRO A C 1
ATOM 723 O O . PRO A 1 91 ? -6.580 -28.092 -6.766 1.00 90.50 91 PRO A O 1
ATOM 726 N N . ASN A 1 92 ? -5.303 -26.382 -7.457 1.00 89.06 92 ASN A N 1
ATOM 727 C CA . ASN A 1 92 ? -4.410 -27.201 -8.255 1.00 89.06 92 ASN A CA 1
ATOM 728 C C . ASN A 1 92 ? -3.697 -28.228 -7.343 1.00 89.06 92 ASN A C 1
ATOM 730 O O . ASN A 1 92 ? -3.090 -27.817 -6.351 1.00 89.06 92 ASN A O 1
ATOM 734 N N . PRO A 1 93 ? -3.706 -29.535 -7.663 1.00 87.88 93 PRO A N 1
ATOM 735 C CA . PRO A 1 93 ? -3.134 -30.564 -6.788 1.00 87.88 93 PRO A CA 1
ATOM 736 C C . PRO A 1 93 ? -1.633 -30.418 -6.514 1.00 87.88 93 PRO A C 1
ATOM 738 O O . PRO A 1 93 ? -1.153 -30.870 -5.479 1.00 87.88 93 PRO A O 1
ATOM 741 N N . PHE A 1 94 ? -0.886 -29.803 -7.434 1.00 86.19 94 PHE A N 1
ATOM 742 C CA . PHE A 1 94 ? 0.563 -29.664 -7.331 1.00 86.19 94 PHE A CA 1
ATOM 743 C C . PHE A 1 94 ? 0.968 -28.381 -6.599 1.00 86.19 94 PHE A C 1
ATOM 745 O O . PHE A 1 94 ? 1.772 -28.414 -5.670 1.00 86.19 94 PHE A O 1
ATOM 752 N N . THR A 1 95 ? 0.408 -27.237 -6.994 1.00 83.25 95 THR A N 1
ATOM 753 C CA . THR A 1 95 ? 0.783 -25.938 -6.407 1.00 83.25 95 THR A CA 1
ATOM 754 C C . THR A 1 95 ? -0.042 -25.588 -5.169 1.00 83.25 95 THR A C 1
ATOM 756 O O . THR A 1 95 ? 0.386 -24.806 -4.316 1.00 83.25 95 THR A O 1
ATOM 759 N N . GLY A 1 96 ? -1.230 -26.182 -5.046 1.00 84.00 96 GLY A N 1
ATOM 760 C CA . GLY A 1 96 ? -2.182 -25.898 -3.987 1.00 84.00 96 GLY A CA 1
ATOM 761 C C . GLY A 1 96 ? -2.833 -24.523 -4.106 1.00 84.00 96 GLY A C 1
ATOM 762 O O . GLY A 1 96 ? -3.334 -24.062 -3.087 1.00 84.00 96 GLY A O 1
ATOM 763 N N . PHE A 1 97 ? -2.804 -23.863 -5.273 1.00 86.94 97 PHE A N 1
ATOM 764 C CA . PHE A 1 97 ? -3.443 -22.562 -5.540 1.00 86.94 97 PHE A CA 1
ATOM 765 C C . PHE A 1 97 ? -4.755 -22.717 -6.316 1.00 86.94 97 PHE A C 1
ATOM 767 O O . PHE A 1 97 ? -4.862 -23.608 -7.156 1.00 86.94 97 PHE A O 1
ATOM 774 N N . ASP A 1 98 ? -5.718 -21.831 -6.066 1.00 87.81 98 ASP A N 1
ATOM 775 C CA . ASP A 1 98 ? -6.943 -21.676 -6.858 1.00 87.81 98 ASP A CA 1
ATOM 776 C C . ASP A 1 98 ? -7.004 -20.235 -7.393 1.00 87.81 98 ASP A C 1
ATOM 778 O O . ASP A 1 98 ? -6.727 -19.281 -6.666 1.00 87.81 98 ASP A O 1
ATOM 782 N N . GLU A 1 99 ? -7.341 -20.069 -8.672 1.00 84.62 99 GLU A N 1
ATOM 783 C CA . GLU A 1 99 ? -7.458 -18.756 -9.320 1.00 84.62 99 GLU A CA 1
ATOM 784 C C . GLU A 1 99 ? -8.576 -17.900 -8.707 1.00 84.62 99 GLU A C 1
ATOM 786 O O . GLU A 1 99 ? -8.484 -16.671 -8.707 1.00 84.62 99 GLU A O 1
ATOM 791 N N . ASN A 1 100 ? -9.597 -18.544 -8.135 1.00 87.94 100 ASN A N 1
ATOM 792 C CA . ASN A 1 100 ? -10.725 -17.876 -7.490 1.00 87.94 100 ASN A CA 1
ATOM 793 C C . ASN A 1 100 ? -10.427 -17.437 -6.050 1.00 87.94 100 ASN A C 1
ATOM 795 O O . ASN A 1 100 ? -11.228 -16.707 -5.469 1.00 87.94 100 ASN A O 1
ATOM 799 N N . ASP A 1 101 ? -9.274 -17.817 -5.480 1.00 89.56 101 ASP A N 1
ATOM 800 C CA . ASP A 1 101 ? -8.874 -17.355 -4.144 1.00 89.56 101 ASP A CA 1
ATOM 801 C C . ASP A 1 101 ? -8.641 -15.832 -4.122 1.00 89.56 101 ASP A C 1
ATOM 803 O O . ASP A 1 101 ? -8.754 -15.197 -3.077 1.00 89.56 101 ASP A O 1
ATOM 807 N N . ASN A 1 102 ? -8.308 -15.216 -5.263 1.00 90.94 102 ASN A N 1
ATOM 808 C CA . ASN A 1 102 ? -7.945 -13.802 -5.323 1.00 90.94 102 ASN A CA 1
ATOM 809 C C . ASN A 1 102 ? -9.047 -12.918 -5.925 1.00 90.94 102 ASN A C 1
ATOM 811 O O . ASN A 1 102 ? -9.046 -12.599 -7.117 1.00 90.94 102 ASN A O 1
ATOM 815 N N . ILE A 1 103 ? -9.953 -12.463 -5.067 1.00 90.00 103 ILE A N 1
ATOM 816 C CA . ILE A 1 103 ? -11.051 -11.559 -5.431 1.00 90.00 103 ILE A CA 1
ATOM 817 C C . ILE A 1 103 ? -10.579 -10.128 -5.730 1.00 90.00 103 ILE A C 1
ATOM 819 O O . ILE A 1 103 ? -9.554 -9.650 -5.227 1.00 90.00 103 ILE A O 1
ATOM 823 N N . LYS A 1 104 ? -11.344 -9.400 -6.552 1.00 91.38 104 LYS A N 1
ATOM 824 C CA . LYS A 1 104 ? -11.069 -7.984 -6.834 1.00 91.38 104 LYS A CA 1
ATOM 825 C C . LYS A 1 104 ? -11.517 -7.082 -5.696 1.00 91.38 104 LYS A C 1
ATOM 827 O O . LYS A 1 104 ? -12.564 -7.310 -5.100 1.00 91.38 104 LYS A O 1
ATOM 832 N N . MET A 1 105 ? -10.765 -6.006 -5.448 1.00 91.50 105 MET A N 1
ATOM 833 C CA . MET A 1 105 ? -11.100 -5.061 -4.379 1.00 91.50 105 MET A CA 1
ATOM 834 C C . MET A 1 105 ? -12.497 -4.459 -4.581 1.00 91.50 105 MET A C 1
ATOM 836 O O . MET A 1 105 ? -13.275 -4.370 -3.637 1.00 91.50 105 MET A O 1
ATOM 840 N N . ARG A 1 106 ? -12.857 -4.137 -5.832 1.00 88.69 106 ARG A N 1
ATOM 841 C CA . ARG A 1 106 ? -14.182 -3.608 -6.201 1.00 88.69 106 ARG A CA 1
ATOM 842 C C . ARG A 1 106 ? -15.348 -4.553 -5.893 1.00 88.69 106 ARG A C 1
ATOM 844 O O . ARG A 1 106 ? -16.466 -4.093 -5.696 1.00 88.69 106 ARG A O 1
ATOM 851 N N . GLU A 1 107 ? -15.112 -5.865 -5.843 1.00 87.31 107 GLU A N 1
ATOM 852 C CA . GLU A 1 107 ? -16.172 -6.847 -5.573 1.00 87.31 107 GLU A CA 1
ATOM 853 C C . GLU A 1 107 ? -16.617 -6.842 -4.110 1.00 87.31 107 GLU A C 1
ATOM 855 O O . GLU A 1 107 ? -17.746 -7.230 -3.826 1.00 87.31 107 GLU A O 1
ATOM 860 N N . LEU A 1 108 ? -15.769 -6.362 -3.193 1.00 84.88 108 LEU A N 1
ATOM 861 C CA . LEU A 1 108 ? -16.052 -6.299 -1.753 1.00 84.88 108 LEU A CA 1
ATOM 862 C C . LEU A 1 108 ? -17.139 -5.282 -1.385 1.00 84.88 108 LEU A C 1
ATOM 864 O O . LEU A 1 108 ? -17.647 -5.298 -0.269 1.00 84.88 108 LEU A O 1
ATOM 868 N N . TRP A 1 109 ? -17.502 -4.402 -2.318 1.00 79.12 109 TRP A N 1
ATOM 869 C CA . TRP A 1 109 ? -18.496 -3.347 -2.112 1.00 79.12 109 TRP A CA 1
ATOM 870 C C . TRP A 1 109 ? -19.728 -3.501 -3.002 1.00 79.12 109 TRP A C 1
ATOM 872 O O . TRP A 1 109 ? -20.550 -2.595 -3.106 1.00 79.12 109 TRP A O 1
ATOM 882 N N . MET A 1 110 ? -19.881 -4.665 -3.637 1.00 68.00 110 MET A N 1
ATOM 883 C CA . MET A 1 110 ? -21.099 -4.993 -4.369 1.00 68.00 110 MET A CA 1
ATOM 884 C C . MET A 1 110 ? -22.230 -5.274 -3.363 1.00 68.00 110 MET A C 1
ATOM 886 O O . MET A 1 110 ? -22.097 -6.204 -2.555 1.00 68.00 110 MET A O 1
ATOM 890 N N . PRO A 1 111 ? -23.345 -4.513 -3.398 1.00 61.09 111 PRO A N 1
ATOM 891 C CA . PRO A 1 111 ? -24.462 -4.677 -2.463 1.00 61.09 111 PRO A CA 1
ATOM 892 C C . PRO A 1 111 ? -25.011 -6.106 -2.434 1.00 61.09 111 PRO A C 1
ATOM 894 O O . PRO A 1 111 ? -25.366 -6.608 -1.373 1.00 61.09 111 PRO A O 1
ATOM 897 N N . GLU A 1 112 ? -25.002 -6.772 -3.588 1.00 62.78 112 GLU A N 1
ATOM 898 C CA . GLU A 1 112 ? -25.495 -8.137 -3.791 1.00 62.78 112 GLU A CA 1
ATOM 899 C C . GLU A 1 112 ? -24.622 -9.214 -3.124 1.00 62.78 112 GLU A C 1
ATOM 901 O O . GLU A 1 112 ? -25.126 -10.278 -2.782 1.00 62.78 112 GLU A O 1
ATOM 906 N N . LYS A 1 113 ? -23.319 -8.951 -2.929 1.00 62.03 113 LYS A N 1
ATOM 907 C CA . LYS A 1 113 ? -22.344 -9.954 -2.461 1.00 62.03 113 LYS A CA 1
ATOM 908 C C . LYS A 1 113 ? -21.951 -9.767 -0.993 1.00 62.03 113 LYS A C 1
ATOM 910 O O . LYS A 1 113 ? -21.746 -10.751 -0.292 1.00 62.03 113 LYS A O 1
ATOM 915 N N . PHE A 1 114 ? -21.874 -8.522 -0.511 1.00 60.59 114 PHE A N 1
ATOM 916 C CA . PHE A 1 114 ? -21.393 -8.215 0.849 1.00 60.59 114 PHE A CA 1
ATOM 917 C C . PHE A 1 114 ? -22.304 -7.273 1.651 1.00 60.59 114 PHE A C 1
ATOM 919 O O . PHE A 1 114 ? -21.942 -6.848 2.751 1.00 60.59 114 PHE A O 1
ATOM 926 N N . HIS A 1 115 ? -23.488 -6.932 1.123 1.00 63.03 115 HIS A N 1
ATOM 927 C CA . HIS A 1 115 ? -24.475 -6.054 1.770 1.00 63.03 115 HIS A CA 1
ATOM 928 C C . HIS A 1 115 ? -23.919 -4.693 2.251 1.00 63.03 115 HIS A C 1
ATOM 930 O O . HIS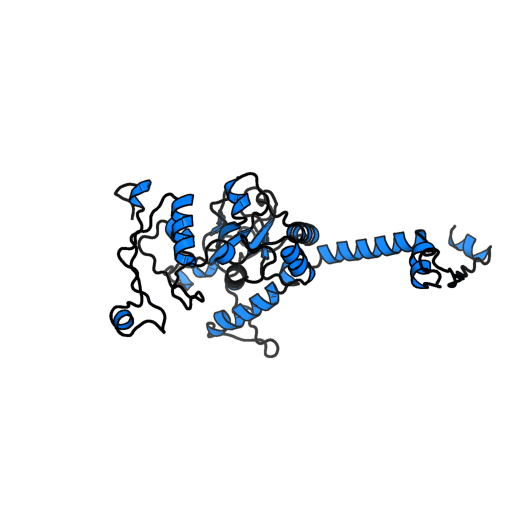 A 1 115 ? -24.517 -4.065 3.122 1.00 63.03 115 HIS A O 1
ATOM 936 N N . GLY A 1 116 ? -22.768 -4.243 1.727 1.00 58.50 116 GLY A N 1
ATOM 937 C CA . GLY A 1 116 ? -22.150 -2.948 2.043 1.00 58.50 116 GLY A CA 1
ATOM 938 C C . GLY A 1 116 ? -21.808 -2.710 3.522 1.00 58.50 116 GLY A C 1
ATOM 939 O O . GLY A 1 116 ? -21.697 -1.558 3.930 1.00 58.50 116 GLY A O 1
ATOM 940 N N . LYS A 1 117 ? -21.686 -3.759 4.353 1.00 64.50 117 LYS A N 1
ATOM 941 C CA . LYS A 1 117 ? -21.636 -3.587 5.820 1.00 64.50 117 LYS A CA 1
ATOM 942 C C . LYS A 1 117 ? -20.286 -3.119 6.375 1.00 64.50 117 LYS A C 1
ATOM 944 O O . LYS A 1 117 ? -20.277 -2.457 7.406 1.00 64.50 117 LYS A O 1
ATOM 949 N N . LEU A 1 118 ? -19.163 -3.447 5.731 1.00 74.75 118 LEU A N 1
ATOM 950 C CA . LEU A 1 118 ? -17.822 -3.017 6.153 1.00 74.75 118 LEU A CA 1
ATOM 951 C C . LEU A 1 118 ? -16.998 -2.629 4.924 1.00 74.75 118 LEU A C 1
ATOM 953 O O . LEU A 1 118 ? -16.874 -3.426 3.997 1.00 74.75 118 LEU A O 1
ATOM 957 N N . MET A 1 119 ? -16.465 -1.402 4.903 1.00 85.19 119 MET A N 1
ATOM 958 C CA . MET A 1 119 ? -15.608 -0.896 3.823 1.00 85.19 119 MET A CA 1
ATOM 959 C C . MET A 1 119 ? -14.160 -1.275 4.138 1.00 85.19 119 MET A C 1
ATOM 961 O O . MET A 1 119 ? -13.569 -0.655 5.022 1.00 85.19 119 MET A O 1
ATOM 965 N N . PRO A 1 120 ? -13.559 -2.260 3.453 1.00 89.88 120 PRO A N 1
ATOM 966 C CA . PRO A 1 120 ? -12.156 -2.565 3.668 1.00 89.88 120 PRO A CA 1
ATOM 967 C C . PRO A 1 120 ? -11.286 -1.408 3.170 1.00 89.88 120 PRO A C 1
ATOM 969 O O . PRO A 1 120 ? -11.458 -0.912 2.055 1.00 89.88 120 PRO A O 1
ATOM 972 N N . VAL A 1 121 ? -10.326 -1.004 3.996 1.00 93.50 121 VAL A N 1
ATOM 973 C CA . VAL A 1 121 ? -9.306 -0.014 3.652 1.00 93.50 121 VAL A CA 1
ATOM 974 C C . VAL A 1 121 ? -7.954 -0.662 3.901 1.00 93.50 121 VAL A C 1
ATOM 976 O O . VAL A 1 121 ? -7.598 -0.930 5.043 1.00 93.50 121 VAL A O 1
ATOM 979 N N . ALA A 1 122 ? -7.218 -0.955 2.833 1.00 94.88 122 ALA A N 1
ATOM 980 C CA . ALA A 1 122 ? -5.846 -1.428 2.946 1.00 94.88 122 ALA A CA 1
ATOM 981 C C . ALA A 1 122 ? -4.909 -0.218 2.980 1.00 94.88 122 ALA A C 1
ATOM 983 O O . ALA A 1 122 ? -4.912 0.591 2.046 1.00 94.88 122 ALA A O 1
ATOM 984 N N . ASN A 1 123 ? -4.138 -0.103 4.059 1.00 94.06 123 ASN A N 1
ATOM 985 C CA . ASN A 1 123 ? -3.157 0.955 4.265 1.00 94.06 123 ASN A CA 1
ATOM 986 C C . ASN A 1 123 ? -1.804 0.559 3.659 1.00 94.06 123 ASN A C 1
ATOM 988 O O . ASN A 1 123 ? -1.318 -0.549 3.878 1.00 94.06 123 ASN A O 1
ATOM 992 N N . ILE A 1 124 ? -1.217 1.448 2.871 1.00 94.19 124 ILE A N 1
ATOM 993 C CA . ILE A 1 124 ? 0.003 1.236 2.088 1.00 94.19 124 ILE A CA 1
ATOM 994 C C . ILE A 1 124 ? 0.865 2.495 2.211 1.00 94.19 124 ILE A C 1
ATOM 996 O O . ILE A 1 124 ? 0.339 3.603 2.315 1.00 94.19 124 ILE A O 1
ATOM 1000 N N . ALA A 1 125 ? 2.188 2.355 2.157 1.00 90.88 125 ALA A N 1
ATOM 1001 C CA . ALA A 1 125 ? 3.077 3.503 2.048 1.00 90.88 125 ALA A CA 1
ATOM 1002 C C . ALA A 1 125 ? 3.363 3.832 0.579 1.00 90.88 125 ALA A C 1
ATOM 1004 O O . ALA A 1 125 ? 3.834 2.997 -0.196 1.00 90.88 125 ALA A O 1
ATOM 1005 N N . LEU A 1 126 ? 3.112 5.081 0.201 1.00 89.31 126 LEU A N 1
ATOM 1006 C CA . LEU A 1 126 ? 3.607 5.683 -1.029 1.00 89.31 126 LEU A CA 1
ATOM 1007 C C . LEU A 1 126 ? 5.000 6.255 -0.767 1.00 89.31 126 LEU A C 1
ATOM 1009 O O . LEU A 1 126 ? 5.138 7.193 0.014 1.00 89.31 126 LEU A O 1
ATOM 1013 N N . ASN A 1 127 ? 6.021 5.722 -1.435 1.00 82.38 127 ASN A N 1
ATOM 1014 C CA . ASN A 1 127 ? 7.399 6.175 -1.255 1.00 82.38 127 ASN A CA 1
ATOM 1015 C C . ASN A 1 127 ? 7.684 7.371 -2.166 1.00 82.38 127 ASN A C 1
ATOM 1017 O O . ASN A 1 127 ? 7.598 7.258 -3.388 1.00 82.38 127 ASN A O 1
ATOM 1021 N N . LEU A 1 128 ? 8.029 8.502 -1.552 1.00 70.75 128 LEU A N 1
ATOM 1022 C CA . LEU A 1 128 ? 8.378 9.761 -2.209 1.00 70.75 128 LEU A CA 1
ATOM 1023 C C . LEU A 1 128 ? 9.764 10.174 -1.709 1.00 70.75 128 LEU A C 1
ATOM 1025 O O . LEU A 1 128 ? 9.886 10.969 -0.779 1.00 70.75 128 LEU A O 1
ATOM 1029 N N . VAL A 1 129 ? 10.817 9.572 -2.263 1.00 60.66 129 VAL A N 1
ATOM 1030 C CA . VAL A 1 129 ? 12.199 9.822 -1.814 1.00 60.66 129 VAL A CA 1
ATOM 1031 C C . VAL A 1 129 ? 12.747 11.140 -2.384 1.00 60.66 129 VAL A C 1
ATOM 1033 O O . VAL A 1 129 ? 13.611 11.764 -1.769 1.00 60.66 129 VAL A O 1
ATOM 1036 N N . SER A 1 130 ? 12.209 11.611 -3.512 1.00 52.34 130 SER A N 1
ATOM 1037 C CA . SER A 1 130 ? 12.573 12.869 -4.165 1.00 52.34 130 SER A CA 1
ATOM 1038 C C . SER A 1 130 ? 11.326 13.727 -4.420 1.00 52.34 130 SER A C 1
ATOM 1040 O O . SER A 1 130 ? 10.392 13.289 -5.087 1.00 52.34 130 SER A O 1
ATOM 1042 N N . GLY A 1 131 ? 11.291 14.947 -3.873 1.00 52.00 131 GLY A N 1
ATOM 1043 C CA . GLY A 1 131 ? 10.184 15.892 -4.050 1.00 52.00 131 GLY A CA 1
ATOM 1044 C C . GLY A 1 131 ? 10.494 17.285 -3.489 1.00 52.00 131 GLY A C 1
ATOM 1045 O O . GLY A 1 131 ? 11.320 17.438 -2.585 1.00 52.00 131 GLY A O 1
ATOM 1046 N N . GLU A 1 132 ? 9.834 18.312 -4.032 1.00 48.44 132 GLU A N 1
ATOM 1047 C CA . GLU A 1 132 ? 10.073 19.725 -3.678 1.00 48.44 132 GLU A CA 1
ATOM 1048 C C . GLU A 1 132 ? 9.478 20.131 -2.319 1.00 48.44 132 GLU A C 1
ATOM 1050 O O . GLU A 1 132 ? 9.879 21.138 -1.733 1.00 48.44 132 GLU A O 1
ATOM 1055 N N . LYS A 1 133 ? 8.536 19.352 -1.769 1.00 54.53 133 LYS A N 1
ATOM 1056 C CA . LYS A 1 133 ? 7.927 19.666 -0.470 1.00 54.53 133 LYS A CA 1
ATOM 1057 C C . LYS A 1 133 ? 8.855 19.236 0.668 1.00 54.53 133 LYS A C 1
ATOM 1059 O O . LYS A 1 133 ? 9.039 18.048 0.915 1.00 54.53 133 LYS A O 1
ATOM 1064 N N . LEU A 1 134 ? 9.386 20.214 1.402 1.00 45.94 134 LEU A N 1
ATOM 1065 C CA . LEU A 1 134 ? 10.340 20.042 2.511 1.00 45.94 134 LEU A CA 1
ATOM 1066 C C . LEU A 1 134 ? 9.926 18.968 3.540 1.00 45.94 134 LEU A C 1
ATOM 1068 O O . LEU A 1 134 ? 10.763 18.183 3.974 1.00 45.94 134 LEU A O 1
ATOM 1072 N N . GLY A 1 135 ? 8.633 18.860 3.874 1.00 48.03 135 GLY A N 1
ATOM 1073 C CA . GLY A 1 135 ? 8.129 17.840 4.810 1.00 48.03 135 GLY A CA 1
ATOM 1074 C C . GLY A 1 135 ? 8.237 16.391 4.309 1.00 48.03 135 GLY A C 1
ATOM 1075 O O . GLY A 1 135 ? 8.203 15.456 5.108 1.00 48.03 135 GLY A O 1
ATOM 1076 N N . TRP A 1 136 ? 8.388 16.187 2.997 1.00 51.38 136 TRP A N 1
ATOM 1077 C CA . TRP A 1 136 ? 8.550 14.869 2.377 1.00 51.38 136 TRP A CA 1
ATOM 1078 C C . TRP A 1 136 ? 10.005 14.393 2.378 1.00 51.38 136 TRP A C 1
ATOM 1080 O O . TRP A 1 136 ? 10.240 13.188 2.384 1.00 51.38 136 TRP A O 1
ATOM 1090 N N . GLN A 1 137 ? 10.977 15.306 2.466 1.00 46.84 137 GLN A N 1
ATOM 1091 C CA . GLN A 1 137 ? 12.403 14.957 2.459 1.00 46.84 137 GLN A CA 1
ATOM 1092 C C . GLN A 1 137 ? 12.844 14.227 3.738 1.00 46.84 137 GLN A C 1
ATOM 1094 O O . GLN A 1 137 ? 13.690 13.335 3.673 1.00 46.84 137 GLN A O 1
ATOM 1099 N N . GLU A 1 138 ? 12.238 14.546 4.887 1.00 51.12 138 GLU A N 1
ATOM 1100 C CA . GLU A 1 138 ? 12.535 13.866 6.157 1.00 51.12 138 GLU A CA 1
ATOM 1101 C C . GLU A 1 138 ? 11.764 12.548 6.320 1.00 51.12 138 GLU A C 1
ATOM 1103 O O . GLU A 1 138 ? 12.299 11.584 6.865 1.00 51.12 138 GLU A O 1
ATOM 1108 N N . ARG A 1 139 ? 10.512 12.481 5.838 1.00 62.50 139 ARG A N 1
ATOM 1109 C CA . ARG A 1 139 ? 9.628 11.317 6.043 1.00 62.50 139 ARG A CA 1
ATOM 1110 C C . ARG A 1 139 ? 9.732 10.258 4.944 1.00 62.50 139 ARG A C 1
ATOM 1112 O O . ARG A 1 139 ? 9.473 9.092 5.220 1.00 62.50 139 ARG A O 1
ATOM 1119 N N . LYS A 1 140 ? 10.084 10.650 3.711 1.00 71.44 140 LYS A N 1
ATOM 1120 C CA . LYS A 1 140 ? 10.242 9.802 2.507 1.00 71.44 140 LYS A CA 1
ATOM 1121 C C . LYS A 1 140 ? 9.032 8.930 2.119 1.00 71.44 140 LYS A C 1
ATOM 1123 O O . LYS A 1 140 ? 9.116 8.167 1.158 1.00 71.44 140 LYS A O 1
ATOM 1128 N N . ALA A 1 141 ? 7.909 9.043 2.831 1.00 83.25 141 ALA A N 1
ATOM 1129 C CA . ALA A 1 141 ? 6.682 8.293 2.593 1.00 83.25 141 ALA A CA 1
ATOM 1130 C C . ALA A 1 141 ? 5.420 9.124 2.898 1.00 83.25 141 ALA A C 1
ATOM 1132 O O . ALA A 1 141 ? 5.454 10.088 3.672 1.00 83.25 141 ALA A O 1
ATOM 1133 N N . GLN A 1 142 ? 4.305 8.736 2.281 1.00 88.62 142 GLN A N 1
ATOM 1134 C CA . GLN A 1 142 ? 2.950 9.257 2.493 1.00 88.62 142 GLN A CA 1
ATOM 1135 C C . GLN A 1 142 ? 1.953 8.095 2.576 1.00 88.62 142 GLN A C 1
ATOM 1137 O O . GLN A 1 142 ? 2.237 7.006 2.076 1.00 88.62 142 GLN A O 1
ATOM 1142 N N . SER A 1 143 ? 0.773 8.318 3.164 1.00 92.19 143 SER A N 1
ATOM 1143 C CA . SER A 1 143 ? -0.276 7.293 3.149 1.00 92.19 143 SER A CA 1
ATOM 1144 C C . SER A 1 143 ? -0.829 7.096 1.741 1.00 92.19 143 SER A C 1
ATOM 1146 O O . SER A 1 143 ? -1.108 8.058 1.024 1.00 92.19 143 SER A O 1
ATOM 1148 N N . PHE A 1 144 ? -1.013 5.842 1.360 1.00 94.56 144 PHE A N 1
ATOM 1149 C CA . PHE A 1 144 ? -1.760 5.402 0.198 1.00 94.56 144 PHE A CA 1
ATOM 1150 C C . PHE A 1 144 ? -2.819 4.416 0.671 1.00 94.56 144 PHE A C 1
ATOM 1152 O O . PHE A 1 144 ? -2.528 3.495 1.431 1.00 94.56 144 PHE A O 1
ATOM 1159 N N . THR A 1 145 ? -4.046 4.549 0.186 1.00 96.19 145 THR A N 1
ATOM 1160 C CA . THR A 1 145 ? -5.111 3.605 0.513 1.00 96.19 145 THR A CA 1
ATOM 1161 C C . THR A 1 145 ? -5.663 2.928 -0.717 1.00 96.19 145 THR A C 1
ATOM 1163 O O . THR A 1 145 ? -5.814 3.520 -1.786 1.00 96.19 145 THR A O 1
ATOM 1166 N N . VAL A 1 146 ? -5.993 1.654 -0.541 1.00 96.31 146 VAL A N 1
ATOM 1167 C CA . VAL A 1 146 ? -6.774 0.872 -1.492 1.00 96.31 146 VAL A CA 1
ATOM 1168 C C . VAL A 1 146 ? -8.104 0.557 -0.832 1.00 96.31 146 VAL A C 1
ATOM 1170 O O . VAL A 1 146 ? -8.154 -0.064 0.228 1.00 96.31 146 VAL A O 1
ATOM 1173 N N . THR A 1 147 ? -9.189 0.991 -1.465 1.00 94.44 147 THR A N 1
ATOM 1174 C CA . THR A 1 147 ? -10.567 0.700 -1.057 1.00 94.44 147 THR A CA 1
ATOM 1175 C C . THR A 1 147 ? -11.344 0.164 -2.260 1.00 94.44 147 THR A C 1
ATOM 1177 O O . THR A 1 147 ? -10.885 0.303 -3.399 1.00 94.44 147 THR A O 1
ATOM 1180 N N . PRO A 1 148 ? -12.536 -0.420 -2.067 1.00 92.19 148 PRO A N 1
ATOM 1181 C CA . PRO A 1 148 ? -13.368 -0.851 -3.186 1.00 92.19 148 PRO A CA 1
ATOM 1182 C C . PRO A 1 148 ? -13.850 0.290 -4.086 1.00 92.19 148 PRO A C 1
ATOM 1184 O O . PRO A 1 148 ? -14.208 0.044 -5.235 1.00 92.19 148 PRO A O 1
ATOM 1187 N N . LEU A 1 149 ? -13.876 1.524 -3.569 1.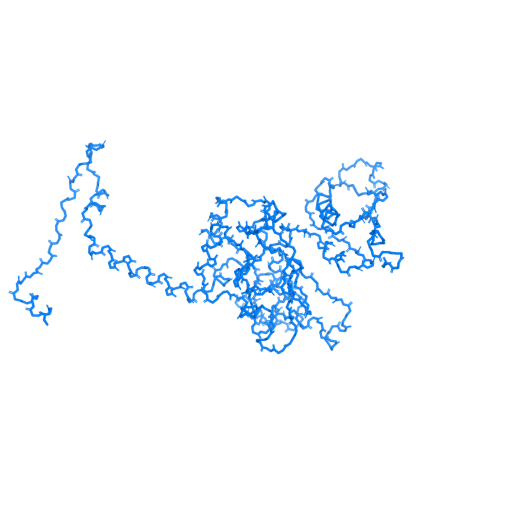00 91.00 149 LEU A N 1
ATOM 1188 C CA . LEU A 1 149 ? -14.356 2.700 -4.293 1.00 91.00 149 LEU A CA 1
ATOM 1189 C C . LEU A 1 149 ? -13.218 3.464 -4.967 1.00 91.00 149 LEU A C 1
ATOM 1191 O O . LEU A 1 149 ? -13.313 3.792 -6.147 1.00 91.00 149 LEU A O 1
ATOM 1195 N N . HIS A 1 150 ? -12.138 3.721 -4.230 1.00 93.56 150 HIS A N 1
ATOM 1196 C CA . HIS A 1 150 ? -11.023 4.549 -4.681 1.00 93.56 150 HIS A CA 1
ATOM 1197 C C . HIS A 1 150 ? -9.670 4.009 -4.212 1.00 93.56 150 HIS A C 1
ATOM 1199 O O . HIS A 1 150 ? -9.558 3.406 -3.142 1.00 93.56 150 HIS A O 1
ATOM 1205 N N . CYS A 1 151 ? -8.640 4.256 -5.014 1.00 95.38 151 CYS A N 1
ATOM 1206 C CA . CYS A 1 151 ? -7.243 3.976 -4.702 1.00 95.38 151 CYS A CA 1
ATOM 1207 C C . CYS A 1 151 ? -6.416 5.246 -4.889 1.00 95.38 151 CYS A C 1
ATOM 1209 O O . CYS A 1 151 ? -6.593 5.939 -5.892 1.00 95.38 151 CYS A O 1
ATOM 1211 N N . GLY A 1 152 ? -5.517 5.549 -3.958 1.00 94.56 152 GLY A N 1
ATOM 1212 C CA . GLY A 1 152 ? -4.669 6.730 -4.074 1.00 94.56 152 GLY A CA 1
ATOM 1213 C C . GLY A 1 152 ? -4.201 7.296 -2.743 1.00 94.56 152 GLY A C 1
ATOM 1214 O O . GLY A 1 152 ? -4.218 6.613 -1.723 1.00 94.56 152 GLY A O 1
ATOM 1215 N N . SER A 1 153 ? -3.784 8.556 -2.773 1.00 92.06 153 SER A N 1
ATOM 1216 C CA . SER A 1 153 ? -3.246 9.294 -1.635 1.00 92.06 153 SER A CA 1
ATOM 1217 C C . SER A 1 153 ? -3.768 10.728 -1.636 1.00 92.06 153 SER A C 1
ATOM 1219 O O . SER A 1 153 ? -3.817 11.374 -2.681 1.00 92.06 153 SER A O 1
ATOM 1221 N N . SER A 1 154 ? -4.081 11.268 -0.457 1.00 88.38 154 SER A N 1
ATOM 1222 C CA . SER A 1 154 ? -4.405 12.694 -0.291 1.00 88.38 154 SER A CA 1
ATOM 1223 C C . SER A 1 154 ? -3.209 13.616 -0.555 1.00 88.38 154 SER A C 1
ATOM 1225 O O . SER A 1 154 ? -3.392 14.814 -0.751 1.00 88.38 154 SER A O 1
ATOM 1227 N N . ALA A 1 155 ? -1.988 13.073 -0.596 1.00 83.81 155 ALA A N 1
ATOM 1228 C CA . ALA A 1 155 ? -0.772 13.826 -0.888 1.00 83.81 155 ALA A CA 1
ATOM 1229 C C . ALA A 1 155 ? -0.626 14.215 -2.374 1.00 83.81 155 ALA A C 1
ATOM 1231 O O . ALA A 1 155 ? 0.233 15.035 -2.710 1.00 83.81 155 ALA A O 1
ATOM 1232 N N . MET A 1 156 ? -1.449 13.634 -3.253 1.00 84.00 156 MET A N 1
ATOM 1233 C CA . MET A 1 156 ? -1.419 13.809 -4.707 1.00 84.00 156 MET A CA 1
ATOM 1234 C C . MET A 1 156 ? -2.643 14.597 -5.207 1.00 84.00 156 MET A C 1
ATOM 1236 O O . MET A 1 156 ? -3.659 14.686 -4.527 1.00 84.00 156 MET A O 1
ATOM 1240 N N . ASP A 1 157 ? -2.568 15.133 -6.429 1.00 81.69 157 ASP A N 1
ATOM 1241 C CA . ASP A 1 157 ? -3.670 15.831 -7.115 1.00 81.69 157 ASP A CA 1
ATOM 1242 C C . ASP A 1 157 ? -3.870 15.202 -8.511 1.00 81.69 157 ASP A C 1
ATOM 1244 O O . ASP A 1 157 ? -2.897 15.159 -9.276 1.00 81.69 157 ASP A O 1
ATOM 1248 N N . PRO A 1 158 ? -5.053 14.642 -8.859 1.00 78.25 158 PRO A N 1
ATOM 1249 C CA . PRO A 1 158 ? -6.315 14.571 -8.092 1.00 78.25 158 PRO A CA 1
ATOM 1250 C C . PRO A 1 158 ? -6.327 13.580 -6.908 1.00 78.25 158 PRO A C 1
ATOM 1252 O O . PRO A 1 158 ? -7.355 13.397 -6.259 1.00 78.25 158 PRO A O 1
ATOM 1255 N N . GLY A 1 159 ? -5.207 12.921 -6.607 1.00 83.25 159 GLY A N 1
ATOM 1256 C CA . GLY A 1 159 ? -5.019 12.156 -5.369 1.00 83.25 159 GLY A CA 1
ATOM 1257 C C . GLY A 1 159 ? -5.582 10.744 -5.390 1.00 83.25 159 GLY A C 1
ATOM 1258 O O . GLY A 1 159 ? -4.866 9.788 -5.098 1.00 83.25 159 GLY A O 1
ATOM 1259 N N . TYR A 1 160 ? -6.838 10.599 -5.805 1.00 93.44 160 TYR A N 1
ATOM 1260 C CA . TYR A 1 160 ? -7.569 9.338 -5.798 1.00 93.44 160 TYR A CA 1
ATOM 1261 C C . TYR A 1 160 ? -8.148 8.999 -7.172 1.00 93.44 160 TYR A C 1
ATOM 1263 O O . TYR A 1 160 ? -8.703 9.846 -7.869 1.00 93.44 160 TYR A O 1
ATOM 1271 N N . ARG A 1 161 ? -8.050 7.721 -7.549 1.00 94.88 161 ARG A N 1
ATOM 1272 C CA . ARG A 1 161 ? -8.617 7.152 -8.778 1.00 94.88 161 ARG A CA 1
ATOM 1273 C C . ARG A 1 161 ? -9.692 6.120 -8.450 1.00 94.88 161 ARG A C 1
ATOM 1275 O O . ARG A 1 161 ? -9.581 5.443 -7.426 1.00 94.88 161 ARG A O 1
ATOM 1282 N N . PRO A 1 162 ? -10.715 5.959 -9.303 1.00 93.88 162 PRO A N 1
ATOM 1283 C CA . PRO A 1 162 ? -11.761 4.971 -9.082 1.00 93.88 162 PRO A CA 1
ATOM 1284 C C . PRO A 1 162 ? -11.199 3.543 -9.121 1.00 93.88 162 PRO A C 1
ATOM 1286 O O . PRO A 1 162 ? -10.416 3.177 -10.001 1.00 93.88 162 PRO A O 1
ATOM 1289 N N . ALA A 1 163 ? -11.629 2.726 -8.163 1.00 91.25 163 ALA A N 1
ATOM 1290 C CA . ALA A 1 163 ? -11.357 1.290 -8.109 1.00 91.25 163 ALA A CA 1
ATOM 1291 C C . ALA A 1 163 ? -12.509 0.459 -8.703 1.00 91.25 163 ALA A C 1
ATOM 1293 O O . ALA A 1 163 ? -12.307 -0.693 -9.092 1.00 91.25 163 ALA A O 1
ATOM 1294 N N . ALA A 1 164 ? -13.700 1.055 -8.820 1.00 88.38 164 ALA A N 1
ATOM 1295 C CA . ALA A 1 164 ? -14.885 0.464 -9.428 1.00 88.38 164 ALA A CA 1
ATOM 1296 C C . ALA A 1 164 ? -15.268 1.205 -10.720 1.00 88.38 164 ALA A C 1
ATOM 1298 O O . ALA A 1 164 ? -15.249 2.432 -10.777 1.00 88.38 164 ALA A O 1
ATOM 1299 N N . GLY A 1 165 ? -15.606 0.447 -11.761 1.00 87.94 165 GLY A N 1
ATOM 1300 C CA . GLY A 1 165 ? -15.880 0.960 -13.102 1.00 87.94 165 GLY A CA 1
ATOM 1301 C C . GLY A 1 165 ? -15.632 -0.104 -14.177 1.00 87.94 165 GLY A C 1
ATOM 1302 O O . GLY A 1 165 ? -15.289 -1.243 -13.827 1.00 87.94 165 GLY A O 1
ATOM 1303 N N . PRO A 1 166 ? -15.815 0.250 -15.463 1.00 87.94 166 PRO A N 1
ATOM 1304 C CA . PRO A 1 166 ? -15.504 -0.618 -16.594 1.00 87.94 166 PRO A CA 1
ATOM 1305 C C . PRO A 1 166 ? -14.074 -1.170 -16.563 1.00 87.94 166 PRO A C 1
ATOM 1307 O O . PRO A 1 166 ? -13.150 -0.576 -16.001 1.00 87.94 166 PRO A O 1
ATOM 1310 N N . ASP A 1 167 ? -13.887 -2.332 -17.184 1.00 87.94 167 ASP A N 1
ATOM 1311 C CA . ASP A 1 167 ? -12.556 -2.910 -17.332 1.00 87.94 167 ASP A CA 1
ATOM 1312 C C . ASP A 1 167 ? -11.672 -1.972 -18.169 1.00 87.94 167 ASP A C 1
ATOM 1314 O O . ASP A 1 167 ? -12.097 -1.413 -19.179 1.00 87.94 167 ASP A O 1
ATOM 1318 N N . GLY A 1 168 ? -10.441 -1.769 -17.707 1.00 86.06 168 GLY A N 1
ATOM 1319 C CA . GLY A 1 168 ? -9.491 -0.842 -18.304 1.00 86.06 168 GLY A CA 1
ATOM 1320 C C . GLY A 1 168 ? -9.742 0.626 -17.967 1.00 86.06 168 GLY A C 1
ATOM 1321 O O . GLY A 1 168 ? -9.094 1.461 -18.565 1.00 86.06 168 GLY A O 1
ATOM 1322 N N . THR A 1 169 ? -10.635 0.982 -17.036 1.00 88.88 169 THR A N 1
ATOM 1323 C CA . THR A 1 169 ? -10.795 2.389 -16.594 1.00 88.88 169 THR A CA 1
ATOM 1324 C C . THR A 1 169 ? -10.530 2.594 -15.105 1.00 88.88 169 THR A C 1
ATOM 1326 O O . THR A 1 169 ? -10.701 3.694 -14.584 1.00 88.88 169 THR A O 1
ATOM 1329 N N . VAL A 1 170 ? -10.146 1.528 -14.405 1.00 92.88 170 VAL A N 1
ATOM 1330 C CA . VAL A 1 170 ? -9.984 1.481 -12.948 1.00 92.88 170 VAL A CA 1
ATOM 1331 C C . VAL A 1 170 ? -8.520 1.321 -12.557 1.00 92.88 170 VAL A C 1
ATOM 1333 O O . VAL A 1 170 ? -7.708 0.818 -13.330 1.00 92.88 170 VAL A O 1
ATOM 1336 N N . TYR A 1 171 ? -8.181 1.739 -11.341 1.00 94.12 171 TYR A N 1
ATOM 1337 C CA . TYR A 1 171 ? -6.806 1.726 -10.851 1.00 94.12 171 TYR A CA 1
ATOM 1338 C C . TYR A 1 171 ? -6.221 0.313 -10.678 1.00 94.12 171 TYR A C 1
ATOM 1340 O O . TYR A 1 171 ? -6.865 -0.586 -10.124 1.00 94.12 171 TYR A O 1
ATOM 1348 N N . GLY A 1 172 ? -4.951 0.141 -11.061 1.00 89.88 172 GLY A N 1
ATOM 1349 C CA . GLY A 1 172 ? -4.146 -1.023 -10.670 1.00 89.88 172 GLY A CA 1
ATOM 1350 C C . GLY A 1 172 ? -4.424 -2.318 -11.446 1.00 89.88 172 GLY A C 1
ATOM 1351 O O . GLY A 1 172 ? -4.275 -3.413 -10.900 1.00 89.88 172 GLY A O 1
ATOM 1352 N N . GLY A 1 173 ? -4.815 -2.215 -12.717 1.00 89.00 173 GLY A N 1
ATOM 1353 C CA . GLY A 1 173 ? -4.878 -3.317 -13.679 1.00 89.00 173 GLY A CA 1
ATOM 1354 C C . GLY A 1 173 ? -6.160 -3.323 -14.526 1.00 89.00 173 GLY A C 1
ATOM 1355 O O . GLY A 1 173 ? -7.131 -2.653 -14.182 1.00 89.00 173 GLY A O 1
ATOM 1356 N N . PRO A 1 174 ? -6.240 -4.170 -15.575 1.00 86.44 174 PRO A N 1
ATOM 1357 C CA . PRO A 1 174 ? -7.393 -4.220 -16.486 1.00 86.44 174 PRO A CA 1
ATOM 1358 C C . PRO A 1 174 ? -8.741 -4.471 -15.799 1.00 86.44 174 PRO A C 1
ATOM 1360 O O . PRO A 1 174 ? -9.768 -4.010 -16.268 1.00 86.44 174 PRO A O 1
ATOM 1363 N N . LYS A 1 175 ? -8.751 -5.192 -14.675 1.00 88.75 175 LYS A N 1
ATOM 1364 C CA . LYS A 1 175 ? -9.955 -5.469 -13.865 1.00 88.75 175 LYS A CA 1
ATOM 1365 C C . LYS A 1 175 ? -9.907 -4.796 -12.489 1.00 88.75 175 LYS A C 1
ATOM 1367 O O . LYS A 1 175 ? -10.609 -5.215 -11.570 1.00 88.75 175 LYS A O 1
ATOM 1372 N N . GLY A 1 176 ? -9.003 -3.837 -12.323 1.00 91.81 176 GLY A N 1
ATOM 1373 C CA . GLY A 1 176 ? -8.663 -3.226 -11.047 1.00 91.81 176 GLY A CA 1
ATOM 1374 C C . GLY A 1 176 ? -7.763 -4.090 -10.164 1.00 91.81 176 GLY A C 1
ATOM 1375 O O . GLY A 1 176 ? -7.546 -5.296 -10.399 1.00 91.81 176 GLY A O 1
ATOM 1376 N N . ILE A 1 177 ? -7.249 -3.440 -9.122 1.00 94.00 177 ILE A N 1
ATOM 1377 C CA . ILE A 1 177 ? -6.417 -4.057 -8.092 1.00 94.00 177 ILE A CA 1
ATOM 1378 C C . ILE A 1 177 ? -7.176 -5.169 -7.346 1.00 94.00 177 ILE A C 1
ATOM 1380 O O . ILE A 1 177 ? -8.374 -5.082 -7.060 1.00 94.00 177 ILE A O 1
ATOM 1384 N N . SER A 1 178 ? -6.474 -6.269 -7.069 1.00 93.31 178 SER A N 1
ATOM 1385 C CA . SER A 1 178 ? -7.019 -7.398 -6.303 1.00 93.31 178 SER A CA 1
ATOM 1386 C C . SER A 1 178 ? -6.814 -7.222 -4.802 1.00 93.31 178 SER A C 1
ATOM 1388 O O . SER A 1 178 ? -5.851 -6.568 -4.400 1.00 93.31 178 SER A O 1
ATOM 1390 N N . LEU A 1 179 ? -7.674 -7.836 -3.984 1.00 92.38 179 LEU A N 1
ATOM 1391 C CA . LEU A 1 179 ? -7.516 -7.832 -2.529 1.00 92.38 179 LEU A CA 1
ATOM 1392 C C . LEU A 1 179 ? -6.178 -8.465 -2.127 1.00 92.38 179 LEU A C 1
ATOM 1394 O O . LEU A 1 179 ? -5.446 -7.890 -1.327 1.00 92.38 179 LEU A O 1
ATOM 1398 N N . GLY A 1 180 ? -5.811 -9.596 -2.741 1.00 91.50 180 GLY A N 1
ATOM 1399 C CA . GLY A 1 180 ? -4.531 -10.252 -2.484 1.00 91.50 180 GLY A CA 1
ATOM 1400 C C . GLY A 1 180 ? -3.340 -9.349 -2.799 1.00 91.50 180 GLY A C 1
ATOM 1401 O O . GLY A 1 180 ? -2.406 -9.267 -2.007 1.00 91.50 180 GLY A O 1
ATOM 1402 N N . SER A 1 181 ? -3.386 -8.606 -3.912 1.00 91.31 181 SER A N 1
ATOM 1403 C CA . SER A 1 181 ? -2.360 -7.601 -4.226 1.00 91.31 181 SER A CA 1
ATOM 1404 C C . SER A 1 181 ? -2.309 -6.484 -3.185 1.00 91.31 181 SER A C 1
ATOM 1406 O O . SER A 1 181 ? -1.223 -6.162 -2.721 1.00 91.31 181 SER A O 1
ATOM 1408 N N . ALA A 1 182 ? -3.454 -5.917 -2.797 1.00 93.62 182 ALA A N 1
ATOM 1409 C CA . ALA A 1 182 ? -3.504 -4.829 -1.823 1.00 93.62 182 ALA A CA 1
ATOM 1410 C C . ALA A 1 182 ? -2.928 -5.245 -0.459 1.00 93.62 182 ALA A C 1
ATOM 1412 O O . ALA A 1 182 ? -2.072 -4.545 0.072 1.00 93.62 182 ALA A O 1
ATOM 1413 N N . ILE A 1 183 ? -3.323 -6.414 0.061 1.00 92.12 183 ILE A N 1
ATOM 1414 C CA . ILE A 1 183 ? -2.808 -6.956 1.332 1.00 92.12 183 ILE A CA 1
ATOM 1415 C C . ILE A 1 183 ? -1.305 -7.239 1.239 1.00 92.12 183 ILE A C 1
ATOM 1417 O O . ILE A 1 183 ? -0.560 -6.953 2.168 1.00 92.12 183 ILE A O 1
ATOM 1421 N N . THR A 1 184 ? -0.840 -7.769 0.107 1.00 90.81 184 THR A N 1
ATOM 1422 C CA . THR A 1 184 ? 0.585 -8.084 -0.072 1.00 90.81 184 THR A CA 1
ATOM 1423 C C . THR A 1 184 ? 1.448 -6.833 -0.081 1.00 90.81 184 THR A C 1
ATOM 1425 O O . THR A 1 184 ? 2.513 -6.837 0.522 1.00 90.81 184 THR A O 1
ATOM 1428 N N . ILE A 1 185 ? 1.002 -5.770 -0.758 1.00 90.56 185 ILE A N 1
ATOM 1429 C CA . ILE A 1 185 ? 1.714 -4.486 -0.749 1.00 90.56 185 ILE A CA 1
ATOM 1430 C C . ILE A 1 185 ? 1.665 -3.877 0.658 1.00 90.56 185 ILE A C 1
ATOM 1432 O O . ILE A 1 185 ? 2.678 -3.384 1.137 1.00 90.56 185 ILE A O 1
ATOM 1436 N N . SER A 1 186 ? 0.510 -3.955 1.324 1.00 90.69 186 SER A N 1
ATOM 1437 C CA . SER A 1 186 ? 0.305 -3.446 2.683 1.00 90.69 186 SER A CA 1
ATOM 1438 C C . SER A 1 186 ? 1.234 -4.098 3.711 1.00 90.69 186 SER A C 1
ATOM 1440 O O . SER A 1 186 ? 1.741 -3.381 4.558 1.00 90.69 186 SER A O 1
ATOM 1442 N N . GLY A 1 187 ? 1.515 -5.404 3.600 1.00 84.25 187 GLY A N 1
ATOM 1443 C CA . GLY A 1 187 ? 2.435 -6.144 4.483 1.00 84.25 187 GLY A CA 1
ATOM 1444 C C . GLY A 1 187 ? 3.844 -6.373 3.914 1.00 84.25 187 GLY A C 1
ATOM 1445 O O . GLY A 1 187 ? 4.508 -7.352 4.260 1.00 84.25 187 GLY A O 1
ATOM 1446 N N . ALA A 1 188 ? 4.287 -5.546 2.964 1.00 77.19 188 ALA A N 1
ATOM 1447 C CA . ALA A 1 188 ? 5.560 -5.698 2.261 1.00 77.19 188 ALA A CA 1
ATOM 1448 C C . ALA A 1 188 ? 6.795 -5.244 3.076 1.00 77.19 188 ALA A C 1
ATOM 1450 O O . ALA A 1 188 ? 7.601 -4.447 2.583 1.00 77.19 188 ALA A O 1
ATOM 1451 N N . ALA A 1 189 ? 6.969 -5.757 4.298 1.00 59.56 189 ALA A N 1
ATOM 1452 C CA . ALA A 1 189 ? 7.960 -5.286 5.278 1.00 59.56 189 ALA A CA 1
ATOM 1453 C C . ALA A 1 189 ? 9.42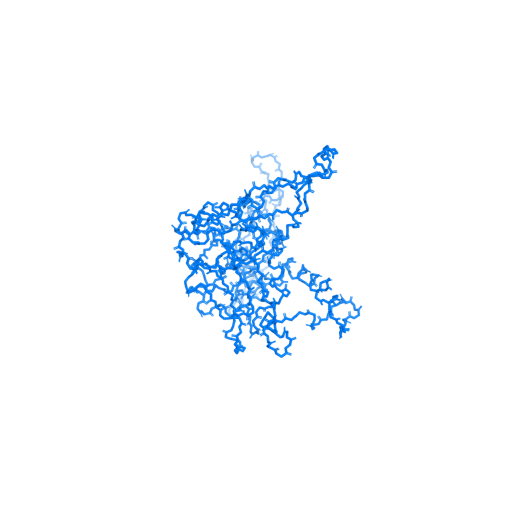8 -5.329 4.800 1.00 59.56 189 ALA A C 1
ATOM 1455 O O . ALA A 1 189 ? 10.253 -4.525 5.225 1.00 59.56 189 ALA A O 1
ATOM 1456 N N . ALA A 1 190 ? 9.780 -6.242 3.888 1.00 57.94 190 ALA A N 1
ATOM 1457 C CA . ALA A 1 190 ? 11.092 -6.272 3.237 1.00 57.94 190 ALA A CA 1
ATOM 1458 C C . ALA A 1 190 ? 11.037 -5.527 1.895 1.00 57.94 190 ALA A C 1
ATOM 1460 O O . ALA A 1 190 ? 10.769 -6.115 0.841 1.00 57.94 190 ALA A O 1
ATOM 1461 N N . SER A 1 191 ? 11.279 -4.217 1.926 1.00 54.00 191 SER A N 1
ATOM 1462 C CA . SER A 1 191 ? 11.321 -3.387 0.722 1.00 54.00 191 SER A CA 1
ATOM 1463 C C . SER A 1 191 ? 12.584 -2.515 0.702 1.00 54.00 191 SER A C 1
ATOM 1465 O O . SER A 1 191 ? 12.973 -2.019 1.750 1.00 54.00 191 SER A O 1
ATOM 1467 N N . PRO A 1 192 ? 13.239 -2.290 -0.450 1.00 47.59 192 PRO A N 1
ATOM 1468 C CA . PRO A 1 192 ? 14.432 -1.437 -0.522 1.00 47.59 192 PRO A CA 1
ATOM 1469 C C . PRO A 1 192 ? 14.193 0.031 -0.112 1.00 47.59 192 PRO A C 1
ATOM 1471 O O . PRO A 1 192 ? 15.151 0.713 0.248 1.00 47.59 192 PRO A O 1
ATOM 1474 N N . ASN A 1 193 ? 12.938 0.501 -0.101 1.00 53.47 193 ASN A N 1
ATOM 1475 C CA . ASN A 1 193 ? 12.533 1.825 0.387 1.00 53.47 193 ASN A CA 1
ATOM 1476 C C . ASN A 1 193 ? 11.615 1.681 1.619 1.00 53.47 193 ASN A C 1
ATOM 1478 O O . ASN A 1 193 ? 10.391 1.717 1.500 1.00 53.47 193 ASN A O 1
ATOM 1482 N N . MET A 1 194 ? 12.211 1.507 2.802 1.00 55.72 194 MET A N 1
ATOM 1483 C CA . MET A 1 194 ? 11.521 1.395 4.102 1.00 55.72 194 MET A CA 1
ATOM 1484 C C . MET A 1 194 ? 11.284 2.758 4.783 1.00 55.72 194 MET A C 1
ATOM 1486 O O . MET A 1 194 ? 11.467 2.890 5.995 1.00 55.72 194 MET A O 1
ATOM 1490 N N . GLY A 1 195 ? 10.974 3.817 4.027 1.00 53.66 195 GLY A N 1
ATOM 1491 C CA . GLY A 1 195 ? 10.798 5.162 4.596 1.00 53.66 195 GLY A CA 1
ATOM 1492 C C . GLY A 1 195 ? 12.013 5.619 5.425 1.00 53.66 195 GLY A C 1
ATOM 1493 O O . GLY A 1 195 ? 13.134 5.667 4.906 1.00 53.66 195 GLY A O 1
ATOM 1494 N N . TYR A 1 196 ? 11.802 5.912 6.716 1.00 36.00 196 TYR A N 1
ATOM 1495 C CA . TYR A 1 196 ? 12.813 6.409 7.669 1.00 36.00 196 TYR A CA 1
ATOM 1496 C C . TYR A 1 196 ? 14.033 5.481 7.847 1.00 36.00 196 TYR A C 1
ATOM 1498 O O . TYR A 1 196 ? 15.137 5.958 8.103 1.00 36.00 196 TYR A O 1
ATOM 1506 N N . HIS A 1 197 ? 13.880 4.168 7.637 1.00 47.88 197 HIS A N 1
ATOM 1507 C CA . HIS A 1 197 ? 14.968 3.185 7.767 1.00 47.88 197 HIS A CA 1
ATOM 1508 C C . HIS A 1 197 ? 15.783 2.967 6.476 1.00 47.88 197 HIS A C 1
ATOM 1510 O O . HIS A 1 197 ? 16.677 2.120 6.435 1.00 47.88 197 HIS A O 1
ATOM 1516 N N . SER A 1 198 ? 15.512 3.728 5.411 1.00 51.78 198 SER A N 1
ATOM 1517 C CA . SER A 1 198 ? 16.178 3.546 4.114 1.00 51.78 198 SER A CA 1
ATOM 1518 C C . SER A 1 198 ? 17.587 4.149 4.112 1.00 51.78 198 SER A C 1
ATOM 1520 O O . SER A 1 198 ? 17.744 5.374 4.121 1.00 51.78 198 SER A O 1
ATOM 1522 N N . SER A 1 199 ? 18.619 3.299 4.032 1.00 57.31 199 SER A N 1
ATOM 1523 C CA . SER A 1 199 ? 19.976 3.726 3.664 1.00 57.31 199 SER A CA 1
ATOM 1524 C C . SER A 1 199 ? 20.259 3.382 2.195 1.00 57.31 199 SER A C 1
ATOM 1526 O O . SER A 1 199 ? 19.926 2.272 1.779 1.00 57.31 199 SER A O 1
ATOM 1528 N N . PRO A 1 200 ? 20.916 4.262 1.412 1.00 56.38 200 PRO A N 1
ATOM 1529 C CA . PRO A 1 200 ? 21.179 4.019 -0.012 1.00 56.38 200 PRO A CA 1
ATOM 1530 C C . PRO A 1 200 ? 21.901 2.693 -0.301 1.00 56.38 200 PRO A C 1
ATOM 1532 O O . PRO A 1 200 ? 21.642 2.050 -1.313 1.00 56.38 200 PRO A O 1
ATOM 1535 N N . LEU A 1 201 ? 22.777 2.250 0.609 1.00 53.28 201 LEU A N 1
ATOM 1536 C CA . LEU A 1 201 ? 23.490 0.977 0.488 1.00 53.28 201 LEU A CA 1
ATOM 1537 C C . LEU A 1 201 ? 22.566 -0.229 0.714 1.00 53.28 201 LEU A C 1
ATOM 1539 O O . LEU A 1 201 ? 22.645 -1.204 -0.029 1.00 53.28 201 LEU A O 1
ATOM 1543 N N . VAL A 1 202 ? 21.680 -0.168 1.714 1.00 61.44 202 VAL A N 1
ATOM 1544 C CA . VAL A 1 202 ? 20.690 -1.229 1.975 1.00 61.44 202 VAL A CA 1
ATOM 1545 C C . VAL A 1 202 ? 19.670 -1.290 0.839 1.00 61.44 202 VAL A C 1
ATOM 1547 O O . VAL A 1 202 ? 19.382 -2.381 0.355 1.00 61.44 202 VAL A O 1
ATOM 1550 N N . THR A 1 203 ? 19.206 -0.137 0.348 1.00 61.34 203 THR A N 1
ATOM 1551 C CA . THR A 1 203 ? 18.366 -0.020 -0.853 1.00 61.34 203 THR A CA 1
ATOM 1552 C C . THR A 1 203 ? 19.043 -0.684 -2.052 1.00 61.34 203 THR A C 1
ATOM 1554 O O . THR A 1 203 ? 18.452 -1.559 -2.675 1.00 61.34 203 THR A O 1
ATOM 1557 N N . PHE A 1 204 ? 20.309 -0.359 -2.333 1.00 59.03 204 PHE A N 1
ATOM 1558 C CA . PHE A 1 204 ? 21.058 -0.967 -3.434 1.00 59.03 204 PHE A CA 1
ATOM 1559 C C . PHE A 1 204 ? 21.203 -2.489 -3.282 1.00 59.03 204 PHE A C 1
ATOM 1561 O O . PHE A 1 204 ? 20.952 -3.220 -4.238 1.00 59.03 204 PHE A O 1
ATOM 1568 N N . ILE A 1 205 ? 21.565 -2.986 -2.093 1.00 63.72 205 ILE A N 1
ATOM 1569 C CA . ILE A 1 205 ? 21.753 -4.425 -1.842 1.00 63.72 205 ILE A CA 1
ATOM 1570 C C . ILE A 1 205 ? 20.430 -5.190 -1.962 1.00 63.72 205 ILE A C 1
ATOM 1572 O O . ILE A 1 205 ? 20.392 -6.228 -2.618 1.00 63.72 205 ILE A O 1
ATOM 1576 N N . LEU A 1 206 ? 19.343 -4.698 -1.364 1.00 66.94 206 LEU A N 1
ATOM 1577 C CA . LEU A 1 206 ? 18.032 -5.352 -1.433 1.00 66.94 206 LEU A CA 1
ATOM 1578 C C . LEU A 1 206 ? 17.482 -5.359 -2.866 1.00 66.94 206 LEU A C 1
ATOM 1580 O O . LEU A 1 206 ? 16.955 -6.383 -3.307 1.00 66.94 206 LEU A O 1
ATOM 1584 N N . THR A 1 207 ? 17.680 -4.268 -3.616 1.00 61.97 207 THR A N 1
ATOM 1585 C CA . THR A 1 207 ? 17.337 -4.188 -5.043 1.00 61.97 207 THR A CA 1
ATOM 1586 C C . THR A 1 207 ? 18.184 -5.156 -5.873 1.00 61.97 207 THR A C 1
ATOM 1588 O O . THR A 1 207 ? 17.634 -5.916 -6.671 1.00 61.97 207 THR A O 1
ATOM 1591 N N . LEU A 1 208 ? 19.504 -5.207 -5.648 1.00 60.94 208 LEU A N 1
ATOM 1592 C CA . LEU A 1 208 ? 20.427 -6.113 -6.345 1.00 60.94 208 LEU A CA 1
ATOM 1593 C C . LEU A 1 208 ? 20.106 -7.590 -6.069 1.00 60.94 208 LEU A C 1
ATOM 1595 O O . LEU A 1 208 ? 20.145 -8.413 -6.982 1.00 60.94 208 LEU A O 1
ATOM 1599 N N . LEU A 1 209 ? 19.765 -7.927 -4.822 1.00 58.47 209 LEU A N 1
ATOM 1600 C CA . LEU A 1 209 ? 19.398 -9.283 -4.404 1.00 58.47 209 LEU A CA 1
ATOM 1601 C C . LEU A 1 209 ? 17.928 -9.628 -4.691 1.00 58.47 209 LEU A C 1
ATOM 1603 O O . LEU A 1 209 ? 17.492 -10.732 -4.365 1.00 58.47 209 LEU A O 1
ATOM 1607 N N . ASN A 1 210 ? 17.161 -8.716 -5.304 1.00 61.47 210 ASN A N 1
ATOM 1608 C CA . ASN A 1 210 ? 15.741 -8.891 -5.627 1.00 61.47 210 ASN A CA 1
ATOM 1609 C C . ASN A 1 210 ? 14.866 -9.222 -4.393 1.00 61.47 210 ASN A C 1
ATOM 1611 O O . ASN A 1 210 ? 13.787 -9.813 -4.517 1.00 61.47 210 ASN A O 1
ATOM 1615 N N . VAL A 1 211 ? 15.310 -8.817 -3.198 1.00 60.06 211 VAL A N 1
ATOM 1616 C CA . VAL A 1 211 ? 14.568 -8.928 -1.933 1.00 60.06 211 VAL A CA 1
ATOM 1617 C C . VAL A 1 211 ? 13.624 -7.729 -1.842 1.00 60.06 211 VAL A C 1
ATOM 1619 O O . VAL A 1 211 ? 13.800 -6.816 -1.040 1.00 60.06 211 VAL A O 1
ATOM 1622 N N . ARG A 1 212 ? 12.641 -7.706 -2.747 1.00 67.00 212 ARG A N 1
ATOM 1623 C CA . ARG A 1 212 ? 11.628 -6.652 -2.839 1.00 67.00 212 ARG A CA 1
ATOM 1624 C C . ARG A 1 212 ? 10.231 -7.243 -2.699 1.00 67.00 212 ARG A C 1
ATOM 1626 O O . ARG A 1 212 ? 9.815 -8.096 -3.489 1.00 67.00 212 ARG A O 1
ATOM 1633 N N . LEU A 1 213 ? 9.520 -6.780 -1.679 1.00 68.38 213 LEU A N 1
ATOM 1634 C CA . LEU A 1 213 ? 8.107 -7.075 -1.469 1.00 68.38 213 LEU A CA 1
ATOM 1635 C C . LEU A 1 213 ? 7.195 -5.922 -1.901 1.00 68.38 213 LEU A C 1
ATOM 1637 O O . LEU A 1 213 ? 5.995 -6.142 -2.031 1.00 68.38 213 LEU A O 1
ATOM 1641 N N . GLY A 1 214 ? 7.734 -4.721 -2.142 1.00 76.19 214 GLY A N 1
ATOM 1642 C CA . GLY A 1 214 ? 6.964 -3.596 -2.677 1.00 76.19 214 GLY A CA 1
ATOM 1643 C C . GLY A 1 214 ? 6.567 -3.798 -4.142 1.00 76.19 214 GLY A C 1
ATOM 1644 O O . GLY A 1 214 ? 6.993 -4.755 -4.798 1.00 76.19 214 GLY A O 1
ATOM 1645 N N . ALA A 1 215 ? 5.730 -2.900 -4.655 1.00 83.75 215 ALA A N 1
ATOM 1646 C CA . ALA A 1 215 ? 5.206 -2.982 -6.012 1.00 83.75 215 ALA A CA 1
ATOM 1647 C C . ALA A 1 215 ? 5.188 -1.617 -6.701 1.00 83.75 215 ALA A C 1
ATOM 1649 O O . ALA A 1 215 ? 4.789 -0.607 -6.122 1.00 83.75 215 ALA A O 1
ATOM 1650 N N . TRP A 1 216 ? 5.560 -1.617 -7.978 1.00 86.81 216 TRP A N 1
ATOM 1651 C CA . TRP A 1 216 ? 5.403 -0.460 -8.851 1.00 86.81 216 TRP A CA 1
ATOM 1652 C C . TRP A 1 216 ? 4.018 -0.458 -9.491 1.00 86.81 216 TRP A C 1
ATOM 1654 O O . TRP A 1 216 ? 3.657 -1.422 -10.168 1.00 86.81 216 TRP A O 1
ATOM 1664 N N . LEU A 1 217 ? 3.247 0.609 -9.301 1.00 90.44 217 LEU A N 1
ATOM 1665 C CA . LEU A 1 217 ? 1.926 0.790 -9.913 1.00 90.44 217 LEU A CA 1
ATOM 1666 C C . LEU A 1 217 ? 1.871 2.113 -10.683 1.00 90.44 217 LEU A C 1
ATOM 1668 O O . LEU A 1 217 ? 2.729 2.978 -10.508 1.00 90.44 217 LEU A O 1
ATOM 1672 N N . GLY A 1 218 ? 0.874 2.271 -11.555 1.00 90.06 218 GLY A N 1
ATOM 1673 C CA . GLY A 1 218 ? 0.608 3.556 -12.199 1.00 90.06 218 GLY A CA 1
ATOM 1674 C C . GLY A 1 218 ? 0.351 4.663 -11.176 1.00 90.06 218 GLY A C 1
ATOM 1675 O O . GLY A 1 218 ? -0.305 4.435 -10.165 1.00 90.06 218 GLY A O 1
ATOM 1676 N N . ASN A 1 219 ? 0.865 5.863 -11.426 1.00 91.75 219 ASN A N 1
ATOM 1677 C CA . ASN A 1 219 ? 0.687 6.994 -10.520 1.00 91.75 219 ASN A CA 1
ATOM 1678 C C . ASN A 1 219 ? -0.793 7.452 -10.501 1.00 91.75 219 ASN A C 1
ATOM 1680 O O . ASN A 1 219 ? -1.358 7.698 -11.567 1.00 91.75 219 ASN A O 1
ATOM 1684 N N . PRO A 1 220 ? -1.460 7.582 -9.335 1.00 91.44 220 PRO A N 1
ATOM 1685 C CA . PRO A 1 220 ? -2.839 8.071 -9.282 1.00 91.44 220 PRO A CA 1
ATOM 1686 C C . PRO A 1 220 ? -2.957 9.596 -9.472 1.00 91.44 220 PRO A C 1
ATOM 1688 O O . PRO A 1 220 ? -4.057 10.086 -9.721 1.00 91.44 220 PRO A O 1
ATOM 1691 N N . GLY A 1 221 ? -1.868 10.362 -9.370 1.00 90.19 221 GLY A N 1
ATOM 1692 C CA . GLY A 1 221 ? -1.831 11.798 -9.655 1.00 90.19 221 GLY A CA 1
ATOM 1693 C C . GLY A 1 221 ? -1.862 12.122 -11.155 1.00 90.19 221 GLY A C 1
ATOM 1694 O O . GLY A 1 221 ? -1.995 11.231 -11.996 1.00 90.19 221 GLY A O 1
ATOM 1695 N N . LYS A 1 222 ? -1.728 13.409 -11.504 1.00 88.94 222 LYS A N 1
ATOM 1696 C CA . LYS A 1 222 ? -1.700 13.892 -12.905 1.00 88.94 222 LYS A CA 1
ATOM 1697 C C . LYS A 1 222 ? -0.628 13.217 -13.765 1.00 88.94 222 LYS A C 1
ATOM 1699 O O . LYS A 1 222 ? -0.883 12.873 -14.913 1.00 88.94 222 LYS A O 1
ATOM 1704 N N . ALA A 1 223 ? 0.557 12.974 -13.203 1.00 87.56 223 ALA A N 1
ATOM 1705 C CA . ALA A 1 223 ? 1.665 12.351 -13.929 1.00 87.56 223 ALA A CA 1
ATOM 1706 C C . ALA A 1 223 ? 1.333 10.951 -14.478 1.00 87.56 223 ALA A C 1
ATOM 1708 O O . ALA A 1 223 ? 1.933 10.521 -15.461 1.00 87.56 223 ALA A O 1
ATOM 1709 N N . GLY A 1 224 ? 0.366 10.252 -13.873 1.00 88.50 224 GLY A N 1
ATOM 1710 C CA . GLY A 1 224 ? -0.085 8.939 -14.320 1.00 88.50 224 GLY A CA 1
ATOM 1711 C C . GLY A 1 224 ? -1.451 8.921 -14.996 1.00 88.50 224 GLY A C 1
ATOM 1712 O O . GLY A 1 224 ? -2.065 7.860 -15.047 1.00 88.50 224 GLY A O 1
ATOM 1713 N N . ASP A 1 225 ? -1.946 10.034 -15.553 1.00 89.94 225 ASP A N 1
ATOM 1714 C CA . ASP A 1 225 ? -3.236 10.068 -16.274 1.00 89.94 225 ASP A CA 1
ATOM 1715 C C . ASP A 1 225 ? -3.357 8.988 -17.366 1.00 89.94 225 ASP A C 1
ATOM 1717 O O . ASP A 1 225 ? -4.446 8.470 -17.616 1.00 89.94 225 ASP A O 1
ATOM 1721 N N . HIS A 1 226 ? -2.233 8.593 -17.967 1.00 89.19 226 HIS A N 1
ATOM 1722 C CA . HIS A 1 226 ? -2.173 7.549 -18.993 1.00 89.19 226 HIS A CA 1
ATOM 1723 C C . HIS A 1 226 ? -1.759 6.167 -18.465 1.00 89.19 226 HIS A C 1
ATOM 1725 O O . HIS A 1 226 ? -1.802 5.196 -19.213 1.00 89.19 226 HIS A O 1
ATOM 1731 N N . THR A 1 227 ? -1.359 6.054 -17.197 1.00 90.50 227 THR A N 1
ATOM 1732 C CA . THR A 1 227 ? -0.744 4.837 -16.639 1.00 90.50 227 THR A CA 1
ATOM 1733 C C . THR A 1 227 ? -1.414 4.324 -15.369 1.00 90.50 227 THR A C 1
ATOM 1735 O O . THR A 1 227 ? -1.164 3.181 -15.001 1.00 90.50 227 THR A O 1
ATOM 1738 N N . PHE A 1 228 ? -2.293 5.085 -14.706 1.00 91.00 228 PHE A N 1
ATOM 1739 C CA . PHE A 1 228 ? -2.927 4.706 -13.429 1.00 91.00 228 PHE A CA 1
ATOM 1740 C C . PHE A 1 228 ? -3.697 3.373 -13.490 1.00 91.00 228 PHE A C 1
ATOM 1742 O O . PHE A 1 228 ? -3.886 2.690 -12.482 1.00 91.00 228 PHE A O 1
ATOM 1749 N N . GLN A 1 229 ? -4.147 2.992 -14.684 1.00 91.94 229 GLN A N 1
ATOM 1750 C CA . GLN A 1 229 ? -4.862 1.743 -14.948 1.00 91.94 229 GLN A CA 1
ATOM 1751 C C . GLN A 1 229 ? -3.928 0.529 -15.012 1.00 91.94 229 GLN A C 1
ATOM 1753 O O . GLN A 1 229 ? -4.386 -0.613 -14.995 1.00 91.94 229 GLN A O 1
ATOM 1758 N N . LEU A 1 230 ? -2.617 0.746 -15.089 1.00 88.12 230 LEU A N 1
ATOM 1759 C CA . LEU A 1 230 ? -1.621 -0.308 -15.182 1.00 88.12 230 LEU A CA 1
ATOM 1760 C C . LEU A 1 230 ? -1.287 -0.848 -13.786 1.00 88.12 230 LEU A C 1
ATOM 1762 O O . LEU A 1 230 ? -0.974 -0.107 -12.854 1.00 88.12 230 LEU A O 1
ATOM 1766 N N . GLY A 1 231 ? -1.318 -2.174 -13.646 1.00 82.94 231 GLY A N 1
ATOM 1767 C CA . GLY A 1 231 ? -0.898 -2.868 -12.419 1.00 82.94 231 GLY A CA 1
ATOM 1768 C C . GLY A 1 231 ? 0.619 -3.078 -12.309 1.00 82.94 231 GLY A C 1
ATOM 1769 O O . GLY A 1 231 ? 1.079 -3.726 -11.371 1.00 82.94 231 GLY A O 1
ATOM 1770 N N . TYR A 1 232 ? 1.379 -2.620 -13.305 1.00 81.56 232 TYR A N 1
ATOM 1771 C CA . TYR A 1 232 ? 2.836 -2.691 -13.376 1.00 81.56 232 TYR A CA 1
ATOM 1772 C C . TYR A 1 232 ? 3.359 -1.736 -14.467 1.00 81.56 232 TYR A C 1
ATOM 1774 O O . TYR A 1 232 ? 2.606 -1.411 -15.386 1.00 81.56 232 TYR A O 1
ATOM 1782 N N . PRO A 1 233 ? 4.636 -1.319 -14.413 1.00 80.12 233 PRO A N 1
ATOM 1783 C CA . PRO A 1 233 ? 5.244 -0.500 -15.458 1.00 80.12 233 PRO A CA 1
ATOM 1784 C C . PRO A 1 233 ? 5.369 -1.220 -16.803 1.00 80.12 233 PRO A C 1
ATOM 1786 O O . PRO A 1 233 ? 5.738 -2.391 -16.845 1.00 80.12 233 PRO A O 1
ATOM 1789 N N . GLU A 1 234 ? 5.142 -0.511 -17.912 1.00 76.25 234 GLU A N 1
ATOM 1790 C CA . GLU A 1 234 ? 5.317 -1.061 -19.271 1.00 76.25 234 GLU A CA 1
ATOM 1791 C C . GLU A 1 234 ? 6.767 -1.466 -19.584 1.00 76.25 234 GLU A C 1
ATOM 1793 O O . GLU A 1 234 ? 7.016 -2.324 -20.428 1.00 76.25 234 GLU A O 1
ATOM 1798 N N . SER A 1 235 ? 7.732 -0.854 -18.896 1.00 70.06 235 SER A N 1
ATOM 1799 C CA . SER A 1 235 ? 9.151 -1.189 -18.970 1.00 70.06 235 SER A CA 1
ATOM 1800 C C . SER A 1 235 ? 9.723 -1.263 -17.564 1.00 70.06 235 SER A C 1
ATOM 1802 O O . SER A 1 235 ? 9.539 -0.345 -16.766 1.00 70.06 235 SER A O 1
ATOM 1804 N N . SER A 1 236 ? 10.460 -2.333 -17.272 1.00 67.25 236 SER A N 1
ATOM 1805 C CA . SER A 1 236 ? 11.043 -2.561 -15.947 1.00 67.25 236 SER A CA 1
ATOM 1806 C C . SER A 1 236 ? 12.381 -1.843 -15.739 1.00 67.25 236 SER A C 1
ATOM 1808 O O . SER A 1 236 ? 12.850 -1.771 -14.610 1.00 67.25 236 SER A O 1
ATOM 1810 N N . VAL A 1 237 ? 13.002 -1.300 -16.796 1.00 66.56 237 VAL A N 1
ATOM 1811 C CA . VAL A 1 237 ? 14.351 -0.699 -16.727 1.00 66.56 237 VAL A CA 1
ATOM 1812 C C . VAL A 1 237 ? 14.374 0.550 -15.848 1.00 66.56 237 VAL A C 1
ATOM 1814 O O . VAL A 1 237 ? 15.129 0.602 -14.883 1.00 66.56 237 VAL A O 1
ATOM 1817 N N . GLN A 1 238 ? 13.548 1.547 -16.177 1.00 68.50 238 GLN A N 1
ATOM 1818 C CA . GLN A 1 238 ? 13.555 2.835 -15.481 1.00 68.50 238 GLN A CA 1
ATOM 1819 C C . GLN A 1 238 ? 13.129 2.700 -14.009 1.00 68.50 238 GLN A C 1
ATOM 1821 O O . GLN A 1 238 ? 13.870 3.178 -13.160 1.00 68.50 238 GLN A O 1
ATOM 1826 N N . PRO A 1 239 ? 12.051 1.963 -13.667 1.00 68.44 239 PRO A N 1
ATOM 1827 C CA . PRO A 1 239 ? 11.674 1.749 -12.272 1.00 68.44 239 PRO A CA 1
ATOM 1828 C C . PRO A 1 239 ? 12.766 1.068 -11.440 1.00 68.44 239 PRO A C 1
ATOM 1830 O O . PRO A 1 239 ? 12.978 1.450 -10.300 1.00 68.44 239 PRO A O 1
ATOM 1833 N N . ILE A 1 240 ? 13.503 0.098 -11.998 1.00 68.38 240 ILE A N 1
ATOM 1834 C CA . ILE A 1 240 ? 14.604 -0.566 -11.276 1.00 68.38 240 ILE A CA 1
ATOM 1835 C C . ILE A 1 240 ? 15.774 0.398 -11.039 1.00 68.38 240 ILE A C 1
ATOM 1837 O O . ILE A 1 240 ? 16.385 0.356 -9.974 1.00 68.38 240 ILE A O 1
ATOM 1841 N N . ILE A 1 241 ? 16.087 1.266 -12.006 1.00 66.62 241 ILE A N 1
ATOM 1842 C CA . ILE A 1 241 ? 17.113 2.307 -11.843 1.00 66.62 241 ILE A CA 1
ATOM 1843 C C . ILE A 1 241 ? 16.661 3.318 -10.784 1.00 66.62 241 ILE A C 1
ATOM 1845 O O . ILE A 1 241 ? 17.410 3.601 -9.851 1.00 66.62 241 ILE A O 1
ATOM 1849 N N . ASP A 1 242 ? 15.427 3.809 -10.883 1.00 64.75 242 ASP A N 1
ATOM 1850 C CA . ASP A 1 242 ? 14.871 4.770 -9.932 1.00 64.75 242 ASP A CA 1
ATOM 1851 C C . ASP A 1 242 ? 14.813 4.180 -8.516 1.00 64.75 242 ASP A C 1
ATOM 1853 O O . ASP A 1 242 ? 15.123 4.860 -7.543 1.00 64.75 242 ASP A O 1
ATOM 1857 N N . GLU A 1 243 ? 14.488 2.894 -8.382 1.00 65.81 243 GLU A N 1
ATOM 1858 C CA . GLU A 1 243 ? 14.524 2.158 -7.116 1.00 65.81 243 GLU A CA 1
ATOM 1859 C C . GLU A 1 243 ? 15.955 2.019 -6.579 1.00 65.81 243 GLU A C 1
ATOM 1861 O O . GLU A 1 243 ? 16.202 2.331 -5.415 1.00 65.81 243 GLU A O 1
ATOM 1866 N N . ALA A 1 244 ? 16.910 1.604 -7.420 1.00 58.81 244 ALA A N 1
ATOM 1867 C CA . ALA A 1 244 ? 18.306 1.380 -7.035 1.00 58.81 244 ALA A CA 1
ATOM 1868 C C . ALA A 1 244 ? 19.013 2.655 -6.555 1.00 58.81 244 ALA A C 1
ATOM 1870 O O . ALA A 1 244 ? 19.898 2.579 -5.703 1.00 58.81 244 ALA A O 1
ATOM 1871 N N . PHE A 1 245 ? 18.617 3.814 -7.086 1.00 61.41 245 PHE A N 1
ATOM 1872 C CA . PHE A 1 245 ? 19.185 5.112 -6.726 1.00 61.41 245 PHE A CA 1
ATOM 1873 C C . PHE A 1 245 ? 18.279 5.956 -5.815 1.00 61.41 245 PHE A C 1
ATOM 1875 O O . PHE A 1 245 ? 18.642 7.083 -5.485 1.00 61.41 245 PHE A O 1
ATOM 1882 N N . GLY A 1 246 ? 17.121 5.438 -5.384 1.00 58.06 246 GLY A N 1
ATOM 1883 C CA . GLY A 1 246 ? 16.183 6.177 -4.530 1.00 58.06 246 GLY A CA 1
ATOM 1884 C C . GLY A 1 246 ? 15.595 7.427 -5.199 1.00 58.06 246 GLY A C 1
ATOM 1885 O O . GLY A 1 246 ? 15.327 8.418 -4.533 1.00 58.06 246 GLY A O 1
ATOM 1886 N N . LEU A 1 247 ? 15.400 7.408 -6.517 1.00 61.22 247 LEU A N 1
ATOM 1887 C CA . LEU A 1 247 ? 14.902 8.530 -7.322 1.00 61.22 247 LEU A CA 1
ATOM 1888 C C . LEU A 1 247 ? 13.370 8.522 -7.480 1.00 61.22 247 LEU A C 1
ATOM 1890 O O . LEU A 1 247 ? 12.835 9.121 -8.410 1.00 61.22 247 LEU A O 1
ATOM 1894 N N . THR A 1 248 ? 12.647 7.846 -6.581 1.00 64.31 248 THR A N 1
ATOM 1895 C CA . THR A 1 248 ? 11.175 7.810 -6.602 1.00 64.31 248 THR A CA 1
ATOM 1896 C C . THR A 1 248 ? 10.603 9.203 -6.336 1.00 64.31 248 THR A C 1
ATOM 1898 O O . THR A 1 248 ? 10.913 9.825 -5.320 1.00 64.31 248 THR A O 1
ATOM 1901 N N . ASN A 1 249 ? 9.766 9.694 -7.250 1.00 65.38 249 ASN A N 1
ATOM 1902 C CA . ASN A 1 249 ? 9.129 11.006 -7.167 1.00 65.38 249 ASN A CA 1
ATOM 1903 C C . ASN A 1 249 ? 7.631 10.925 -7.505 1.00 65.38 249 ASN A C 1
ATOM 1905 O O . ASN A 1 249 ? 7.140 9.920 -8.023 1.00 65.38 249 ASN A O 1
ATOM 1909 N N . ASP A 1 250 ? 6.898 11.991 -7.196 1.00 64.06 250 ASP A N 1
ATOM 1910 C CA . ASP A 1 250 ? 5.463 12.135 -7.459 1.00 64.06 250 ASP A CA 1
ATOM 1911 C C . ASP A 1 250 ? 5.142 12.592 -8.894 1.00 64.06 250 ASP A C 1
ATOM 1913 O O . ASP A 1 250 ? 3.981 12.548 -9.309 1.00 64.06 250 ASP A O 1
ATOM 1917 N N . THR A 1 251 ? 6.156 12.990 -9.667 1.00 75.25 251 THR A N 1
ATOM 1918 C CA . THR A 1 251 ? 6.042 13.460 -11.058 1.00 75.25 251 THR A CA 1
ATOM 1919 C C . THR A 1 251 ? 6.258 12.358 -12.101 1.00 75.25 251 THR A C 1
ATOM 1921 O O . THR A 1 251 ? 6.053 12.588 -13.293 1.00 75.25 251 THR A O 1
ATOM 1924 N N . SER A 1 252 ? 6.631 11.152 -11.672 1.00 83.25 252 SER A N 1
ATOM 1925 C CA . SER A 1 252 ? 6.800 9.977 -12.526 1.00 83.25 252 SER A CA 1
ATOM 1926 C C . SER A 1 252 ? 5.449 9.368 -12.920 1.00 83.25 252 SER A C 1
ATOM 1928 O O . SER A 1 252 ? 4.511 9.377 -12.118 1.00 83.25 252 SER A O 1
ATOM 1930 N N . PRO A 1 253 ? 5.318 8.762 -14.116 1.00 86.88 253 PRO A N 1
ATOM 1931 C CA . PRO A 1 253 ? 4.123 8.001 -14.491 1.00 86.88 253 PRO A CA 1
ATOM 1932 C C . PRO A 1 253 ? 3.861 6.776 -13.600 1.00 86.88 253 PRO A C 1
ATOM 1934 O O . PRO A 1 253 ? 2.766 6.210 -13.647 1.00 86.88 253 PRO A O 1
ATOM 1937 N N . TYR A 1 254 ? 4.830 6.353 -12.786 1.00 88.06 254 TYR A N 1
ATOM 1938 C CA . TYR A 1 254 ? 4.705 5.215 -11.878 1.00 88.06 254 TYR A CA 1
ATOM 1939 C C . TYR A 1 254 ? 5.124 5.592 -10.461 1.00 88.06 254 TYR A C 1
ATOM 1941 O O . TYR A 1 254 ? 6.001 6.427 -10.262 1.00 88.06 254 TYR A O 1
ATOM 1949 N N . VAL A 1 255 ? 4.519 4.932 -9.478 1.00 88.19 255 VAL A N 1
ATOM 1950 C CA . VAL A 1 255 ? 4.801 5.118 -8.052 1.00 88.19 255 VAL A CA 1
ATOM 1951 C C . VAL A 1 255 ? 5.225 3.804 -7.416 1.00 88.19 255 VAL A C 1
ATOM 1953 O O . VAL A 1 255 ? 4.728 2.735 -7.785 1.00 88.19 255 VAL A O 1
ATOM 1956 N N . TYR A 1 256 ? 6.133 3.891 -6.446 1.00 86.31 256 TYR A N 1
ATOM 1957 C CA . TYR A 1 256 ? 6.579 2.738 -5.675 1.00 86.31 256 TYR A CA 1
ATOM 1958 C C . TYR A 1 256 ? 5.805 2.639 -4.362 1.00 86.31 256 TYR A C 1
ATOM 1960 O O . TYR A 1 256 ? 5.871 3.532 -3.511 1.00 86.31 256 TYR A O 1
ATOM 1968 N N . LEU A 1 257 ? 5.084 1.534 -4.194 1.00 88.69 257 LEU A N 1
ATOM 1969 C CA . LEU A 1 257 ? 4.266 1.253 -3.023 1.00 88.69 257 LEU A CA 1
ATOM 1970 C C . LEU A 1 257 ? 4.921 0.174 -2.154 1.00 88.69 257 LEU A C 1
ATOM 1972 O O . LEU A 1 257 ? 5.392 -0.844 -2.669 1.00 88.69 257 LEU A O 1
ATOM 1976 N N . SER A 1 258 ? 4.941 0.386 -0.841 1.00 87.00 258 SER A N 1
ATOM 1977 C CA . SER A 1 258 ? 5.517 -0.536 0.145 1.00 87.00 258 SER A CA 1
ATOM 1978 C C . SER A 1 258 ? 4.619 -0.676 1.381 1.00 87.00 258 SER A C 1
ATOM 1980 O O . SER A 1 258 ? 3.494 -0.174 1.392 1.00 87.00 258 SER A O 1
ATOM 1982 N N . ASP A 1 259 ? 5.112 -1.393 2.395 1.00 88.38 259 ASP A N 1
ATOM 1983 C CA . ASP A 1 259 ? 4.389 -1.688 3.635 1.00 88.38 259 ASP A CA 1
ATOM 1984 C C . ASP A 1 259 ? 3.747 -0.442 4.260 1.00 88.38 259 ASP A C 1
ATOM 1986 O O . ASP A 1 259 ? 4.393 0.602 4.362 1.00 88.38 259 ASP A O 1
ATOM 1990 N N . GLY A 1 260 ? 2.491 -0.554 4.697 1.00 85.81 260 GLY A N 1
ATOM 1991 C CA . GLY A 1 260 ? 1.772 0.531 5.369 1.00 85.81 260 GLY A CA 1
ATOM 1992 C C . GLY A 1 260 ? 2.499 1.041 6.615 1.00 85.81 260 GLY A C 1
ATOM 1993 O O . GLY A 1 260 ? 2.526 2.251 6.849 1.00 85.81 260 GLY A O 1
ATOM 1994 N N . GLY A 1 261 ? 3.181 0.152 7.341 1.00 85.06 261 GLY A N 1
ATOM 1995 C CA . GLY A 1 261 ? 4.007 0.468 8.503 1.00 85.06 261 GLY A CA 1
ATOM 1996 C C . GLY A 1 261 ? 5.202 1.375 8.201 1.00 85.06 261 GLY A C 1
ATOM 1997 O O . GLY A 1 261 ? 5.677 2.060 9.101 1.00 85.06 261 GLY A O 1
ATOM 1998 N N . HIS A 1 262 ? 5.648 1.492 6.943 1.00 84.69 262 HIS A N 1
ATOM 1999 C CA . HIS A 1 262 ? 6.671 2.484 6.580 1.00 84.69 262 HIS A CA 1
ATOM 2000 C C . HIS A 1 262 ? 6.158 3.931 6.654 1.00 84.69 262 HIS A C 1
ATOM 2002 O O . HIS A 1 262 ? 6.970 4.859 6.701 1.00 84.69 262 HIS A O 1
ATOM 2008 N N . PHE A 1 263 ? 4.834 4.138 6.646 1.00 88.56 263 PHE A N 1
ATOM 2009 C CA . PHE A 1 263 ? 4.222 5.438 6.913 1.00 88.56 263 PHE A CA 1
ATOM 2010 C C . PHE A 1 263 ? 3.483 5.470 8.249 1.00 88.56 263 PHE A C 1
ATOM 2012 O O . PHE A 1 263 ? 3.731 6.388 9.016 1.00 88.56 263 PHE A O 1
ATOM 2019 N N . GLU A 1 264 ? 2.571 4.542 8.538 1.00 91.19 264 GLU A N 1
ATOM 2020 C CA . GLU A 1 264 ? 1.808 4.475 9.793 1.00 91.19 264 GLU A CA 1
ATOM 2021 C C . GLU A 1 264 ? 1.196 3.074 9.949 1.00 91.19 264 GLU A C 1
ATOM 2023 O O . GLU A 1 264 ? 0.447 2.640 9.080 1.00 91.19 264 GLU A O 1
ATOM 2028 N N . ASN A 1 265 ? 1.525 2.353 11.024 1.00 90.31 265 ASN A N 1
ATOM 2029 C CA . ASN A 1 265 ? 1.286 0.907 11.123 1.00 90.31 265 ASN A CA 1
ATOM 2030 C C . ASN A 1 265 ? -0.148 0.510 11.537 1.00 90.31 265 ASN A C 1
ATOM 2032 O O . ASN A 1 265 ? -0.616 -0.571 11.191 1.00 90.31 265 ASN A O 1
ATOM 2036 N N . LEU A 1 266 ? -0.879 1.375 12.245 1.00 93.12 266 LEU A N 1
ATOM 2037 C CA . LEU A 1 266 ? -2.191 1.062 12.828 1.00 93.12 266 LEU A CA 1
ATOM 2038 C C . LEU A 1 266 ? -3.364 1.357 11.879 1.00 93.12 266 LEU A C 1
ATOM 2040 O O . LEU A 1 266 ? -4.497 0.958 12.152 1.00 93.12 266 LEU A O 1
ATOM 2044 N N . GLY A 1 267 ? -3.130 2.097 10.791 1.00 92.88 267 GLY A N 1
ATOM 2045 C CA . GLY A 1 267 ? -4.176 2.581 9.882 1.00 92.88 267 GLY A CA 1
ATOM 2046 C C . GLY A 1 267 ? -5.076 3.665 10.492 1.00 92.88 267 GLY A C 1
ATOM 2047 O O . GLY A 1 267 ? -6.058 4.081 9.869 1.00 92.88 267 GLY A O 1
ATOM 2048 N N . LEU A 1 268 ? -4.750 4.144 11.697 1.00 95.81 268 LEU A N 1
ATOM 2049 C CA . LEU A 1 268 ? -5.498 5.165 12.427 1.00 95.81 268 LEU A CA 1
ATOM 2050 C C . LEU A 1 268 ? -5.492 6.501 11.676 1.00 95.81 268 LEU A C 1
ATOM 2052 O O . LEU A 1 268 ? -6.515 7.188 11.636 1.00 95.81 268 LEU A O 1
ATOM 2056 N N . TYR A 1 269 ? -4.370 6.847 11.039 1.00 95.44 269 TYR A N 1
ATOM 2057 C CA . TYR A 1 269 ? -4.203 8.110 10.316 1.00 95.44 269 TYR A CA 1
ATOM 2058 C C . TYR A 1 269 ? -5.288 8.306 9.248 1.00 95.44 269 TYR A C 1
ATOM 2060 O O . TYR A 1 269 ? -5.954 9.340 9.190 1.00 95.44 269 TYR A O 1
ATOM 2068 N N . GLU A 1 270 ? -5.535 7.271 8.450 1.00 94.88 270 GLU A N 1
ATOM 2069 C CA . GLU A 1 270 ? -6.503 7.310 7.355 1.00 94.88 270 GLU A CA 1
ATOM 2070 C C . GLU A 1 270 ? -7.959 7.280 7.843 1.00 94.88 270 GLU A C 1
ATOM 2072 O O . GLU A 1 270 ? -8.845 7.825 7.175 1.00 94.88 270 GLU A O 1
ATOM 2077 N N . MET A 1 271 ? -8.231 6.684 9.008 1.00 95.50 271 MET A N 1
ATOM 2078 C CA . MET A 1 271 ? -9.568 6.720 9.615 1.00 95.50 271 MET A CA 1
ATOM 2079 C C . MET A 1 271 ? -9.894 8.117 10.159 1.00 95.50 271 MET A C 1
ATOM 2081 O O . MET A 1 271 ? -11.006 8.614 9.971 1.00 95.50 271 MET A O 1
ATOM 2085 N N . VAL A 1 272 ? -8.908 8.795 10.755 1.00 95.69 272 VAL A N 1
ATOM 2086 C CA . VAL A 1 272 ? -9.047 10.186 11.216 1.00 95.69 272 VAL A CA 1
ATOM 2087 C C . VAL A 1 272 ? -9.191 11.154 10.039 1.00 95.69 272 VAL A C 1
ATOM 2089 O O . VAL A 1 272 ? -10.035 12.055 10.070 1.00 95.69 272 VAL A O 1
ATOM 2092 N N . LEU A 1 273 ? -8.449 10.936 8.948 1.00 93.31 273 LEU A N 1
ATOM 2093 C CA . LEU A 1 273 ? -8.625 11.698 7.707 1.00 93.31 273 LEU A CA 1
ATOM 2094 C C . LEU A 1 273 ? -10.067 11.605 7.176 1.00 93.31 273 LEU A C 1
ATOM 2096 O O . LEU A 1 273 ? -10.612 12.594 6.693 1.00 93.31 273 LEU A O 1
ATOM 2100 N N . ARG A 1 274 ? -10.706 10.437 7.320 1.00 92.44 274 ARG A N 1
ATOM 2101 C CA . ARG A 1 274 ? -12.097 10.171 6.904 1.00 92.44 274 ARG A CA 1
ATOM 2102 C C . ARG A 1 274 ? -13.159 10.628 7.904 1.00 92.44 274 ARG A C 1
ATOM 2104 O O . ARG A 1 274 ? -14.339 10.423 7.634 1.00 92.44 274 ARG A O 1
ATOM 2111 N N . ARG A 1 275 ? -12.765 11.234 9.031 1.00 93.81 275 ARG A N 1
ATOM 2112 C CA . ARG A 1 275 ? -13.678 11.672 10.101 1.00 93.81 275 ARG A CA 1
ATOM 2113 C C . ARG A 1 275 ? -14.539 10.537 10.652 1.00 93.81 275 ARG A C 1
ATOM 2115 O O . ARG A 1 275 ? -15.726 10.706 10.920 1.00 93.81 275 ARG A O 1
ATOM 2122 N N . CYS A 1 276 ? -13.945 9.356 10.813 1.00 93.44 276 CYS A N 1
ATOM 2123 C CA . CYS A 1 276 ? -14.624 8.246 11.467 1.00 93.44 276 CYS A CA 1
ATOM 2124 C C . CYS A 1 276 ? -14.972 8.619 12.916 1.00 93.44 276 CYS A C 1
ATOM 2126 O O . CYS A 1 276 ? -14.094 9.022 13.679 1.00 93.44 276 CYS A O 1
ATOM 2128 N N . HIS A 1 277 ? -16.248 8.448 13.278 1.00 90.94 277 HIS A N 1
ATOM 2129 C CA . HIS A 1 277 ? -16.788 8.787 14.601 1.00 90.94 277 HIS A CA 1
ATOM 2130 C C . HIS A 1 277 ? -16.248 7.881 15.715 1.00 90.94 277 HIS A C 1
ATOM 2132 O O . HIS A 1 277 ? -15.760 8.336 16.744 1.00 90.94 277 HIS A O 1
ATOM 2138 N N . TYR A 1 278 ? -16.284 6.570 15.472 1.00 92.88 278 TYR A N 1
ATOM 2139 C CA . TYR A 1 278 ? -15.750 5.559 16.376 1.00 92.88 278 TYR A CA 1
ATOM 2140 C C . TYR A 1 278 ? -14.709 4.724 15.645 1.00 92.88 278 TYR A C 1
ATOM 2142 O O . TYR A 1 278 ? -14.980 4.182 14.572 1.00 92.88 278 TYR A O 1
ATOM 2150 N N . ILE A 1 279 ? -13.525 4.614 16.243 1.00 94.94 279 ILE A N 1
ATOM 2151 C CA . ILE A 1 279 ? -12.404 3.848 15.707 1.00 94.94 279 ILE A CA 1
ATOM 2152 C C . ILE A 1 279 ? -11.970 2.858 16.783 1.00 94.94 279 ILE A C 1
ATOM 2154 O O . ILE A 1 279 ? -11.637 3.251 17.899 1.00 94.94 279 ILE A O 1
ATOM 2158 N N . VAL A 1 280 ? -11.980 1.571 16.444 1.00 94.75 280 VAL A N 1
ATOM 2159 C CA . VAL A 1 280 ? -11.393 0.521 17.280 1.00 94.75 280 VAL A CA 1
ATOM 2160 C C . VAL A 1 280 ? -10.066 0.132 16.653 1.00 94.75 280 VAL A C 1
ATOM 2162 O O . VAL A 1 280 ? -10.041 -0.405 15.548 1.00 94.75 280 VAL A O 1
ATOM 2165 N N . VAL A 1 281 ? -8.973 0.421 17.354 1.00 94.25 281 VAL A N 1
ATOM 2166 C CA . VAL A 1 281 ? -7.624 0.039 16.932 1.00 94.25 281 VAL A CA 1
ATOM 2167 C C . VAL A 1 281 ? -7.255 -1.274 17.606 1.00 94.25 281 VAL A C 1
ATOM 2169 O O . VAL A 1 281 ? -7.375 -1.407 18.824 1.00 94.25 281 VAL A O 1
ATOM 2172 N N . ILE A 1 282 ? -6.811 -2.241 16.807 1.00 92.94 282 ILE A N 1
ATOM 2173 C CA . ILE A 1 282 ? -6.220 -3.487 17.291 1.00 92.94 282 ILE A CA 1
ATOM 2174 C C . ILE A 1 282 ? -4.738 -3.420 16.949 1.00 92.94 282 ILE A C 1
ATOM 2176 O O . ILE A 1 282 ? -4.367 -3.574 15.788 1.00 92.94 282 ILE A O 1
ATOM 2180 N N . ASP A 1 283 ? -3.912 -3.167 17.958 1.00 91.38 283 ASP A N 1
ATOM 2181 C CA . ASP A 1 283 ? -2.463 -3.189 17.804 1.00 91.38 283 ASP A CA 1
ATOM 2182 C C . ASP A 1 283 ? -1.965 -4.639 17.884 1.00 91.38 283 ASP A C 1
ATOM 2184 O O . ASP A 1 283 ? -2.131 -5.319 18.901 1.00 91.38 283 ASP A O 1
ATOM 2188 N N . ALA A 1 284 ? -1.417 -5.122 16.772 1.00 88.81 284 ALA A N 1
ATOM 2189 C CA . ALA A 1 284 ? -0.820 -6.447 16.642 1.00 88.81 284 ALA A CA 1
ATOM 2190 C C . ALA A 1 284 ? 0.709 -6.380 16.461 1.00 88.81 284 ALA A C 1
ATOM 2192 O O . ALA A 1 284 ? 1.318 -7.374 16.059 1.00 88.81 284 ALA A O 1
ATOM 2193 N N . GLY A 1 285 ? 1.319 -5.220 16.730 1.00 85.62 285 GLY A N 1
ATOM 2194 C CA . GLY A 1 285 ? 2.761 -5.024 16.715 1.00 85.62 285 GLY A CA 1
ATOM 2195 C C . GLY A 1 285 ? 3.473 -5.787 17.836 1.00 85.62 285 GLY A C 1
ATOM 2196 O O . GLY A 1 285 ? 2.904 -6.109 18.884 1.00 85.62 285 GLY A O 1
ATOM 2197 N N . GLU A 1 286 ? 4.749 -6.101 17.615 1.00 87.44 286 GLU A N 1
ATOM 2198 C CA . GLU A 1 286 ? 5.604 -6.677 18.652 1.00 87.44 286 GLU A CA 1
ATOM 2199 C C . GLU A 1 286 ? 6.063 -5.577 19.618 1.00 87.44 286 GLU A C 1
ATOM 2201 O O . GLU A 1 286 ? 7.007 -4.842 19.342 1.00 87.44 286 GLU A O 1
ATOM 2206 N N . ASP A 1 287 ? 5.406 -5.483 20.774 1.00 88.88 287 ASP A N 1
ATOM 2207 C CA . ASP A 1 287 ? 5.742 -4.503 21.810 1.00 88.88 287 ASP A CA 1
ATOM 2208 C C . ASP A 1 287 ? 5.828 -5.167 23.199 1.00 88.88 287 ASP A C 1
ATOM 2210 O O . ASP A 1 287 ? 4.890 -5.102 24.000 1.00 88.88 287 ASP A O 1
ATOM 2214 N N . PRO A 1 288 ? 6.945 -5.851 23.521 1.00 86.56 288 PRO A N 1
ATOM 2215 C CA . PRO A 1 288 ? 7.075 -6.614 24.764 1.00 86.56 288 PRO A CA 1
ATOM 2216 C C . PRO A 1 288 ? 7.046 -5.737 26.022 1.00 86.56 288 PRO A C 1
ATOM 2218 O O . PRO A 1 288 ? 6.808 -6.255 27.113 1.00 86.56 288 PRO A O 1
ATOM 2221 N N . GLN A 1 289 ? 7.305 -4.434 25.878 1.00 87.25 289 GLN A N 1
ATOM 2222 C CA . GLN A 1 289 ? 7.332 -3.470 26.977 1.00 87.25 289 GLN A CA 1
ATOM 2223 C C . GLN A 1 289 ? 6.067 -2.609 27.055 1.00 87.25 289 GLN A C 1
ATOM 2225 O O . GLN A 1 289 ? 5.974 -1.796 27.971 1.00 87.25 289 GLN A O 1
ATOM 2230 N N . CYS A 1 290 ? 5.102 -2.787 26.144 1.00 87.00 290 CYS A N 1
ATOM 2231 C CA . CYS A 1 290 ? 3.919 -1.928 26.046 1.00 87.00 290 CYS A CA 1
ATOM 2232 C C . CYS A 1 290 ? 4.305 -0.433 26.002 1.00 87.00 290 CYS A C 1
ATOM 2234 O O . CYS A 1 290 ? 3.798 0.386 26.763 1.00 87.00 290 CYS A O 1
ATOM 2236 N N . SER A 1 291 ? 5.276 -0.097 25.152 1.00 88.56 291 SER A N 1
ATOM 2237 C CA . SER A 1 291 ? 5.733 1.269 24.890 1.00 88.56 291 SER A CA 1
ATOM 2238 C C . SER A 1 291 ? 4.759 2.091 24.038 1.00 88.56 291 SER A C 1
ATOM 2240 O O . SER A 1 291 ? 4.813 3.321 24.081 1.00 88.56 291 SER A O 1
ATOM 2242 N N . PHE A 1 292 ? 3.879 1.433 23.274 1.00 91.31 292 PHE A N 1
ATOM 2243 C CA . PHE A 1 292 ? 2.914 2.048 22.354 1.00 91.31 292 PHE A CA 1
ATOM 2244 C C . PHE A 1 292 ? 3.566 2.984 21.326 1.00 91.31 292 PHE A C 1
ATOM 2246 O O . PHE A 1 292 ? 3.010 4.031 20.982 1.00 91.31 292 PHE A O 1
ATOM 2253 N N . ALA A 1 293 ? 4.761 2.625 20.844 1.00 91.06 293 ALA A N 1
ATOM 2254 C CA . ALA A 1 293 ? 5.531 3.453 19.918 1.00 91.06 293 ALA A CA 1
ATOM 2255 C C . ALA A 1 293 ? 4.744 3.785 18.637 1.00 91.06 293 ALA A C 1
ATOM 2257 O O . ALA A 1 293 ? 4.662 4.959 18.268 1.00 91.06 293 ALA A O 1
ATOM 2258 N N . ASP A 1 294 ? 4.099 2.788 18.023 1.00 91.88 294 ASP A N 1
ATOM 2259 C CA . ASP A 1 294 ? 3.293 2.961 16.806 1.00 91.88 294 ASP A CA 1
ATOM 2260 C C . ASP A 1 294 ? 2.105 3.907 17.038 1.00 91.88 294 ASP A C 1
ATOM 2262 O O . ASP A 1 294 ? 1.856 4.815 16.240 1.00 91.88 294 ASP A O 1
ATOM 2266 N N . LEU A 1 295 ? 1.413 3.768 18.176 1.00 94.38 295 LEU A N 1
ATOM 2267 C CA . LEU A 1 295 ? 0.319 4.664 18.562 1.00 94.38 295 LEU A CA 1
ATOM 2268 C C . LEU A 1 295 ? 0.818 6.096 18.765 1.00 94.38 295 LEU A C 1
ATOM 2270 O O . LEU A 1 295 ? 0.215 7.042 18.253 1.00 94.38 295 LEU A O 1
ATOM 2274 N N . GLY A 1 296 ? 1.926 6.264 19.488 1.00 93.44 296 GLY A N 1
ATOM 2275 C CA . GLY A 1 296 ? 2.545 7.568 19.701 1.00 93.44 296 GLY A CA 1
ATOM 2276 C C . GLY A 1 296 ? 2.950 8.228 18.383 1.00 93.44 296 GLY A C 1
ATOM 2277 O O . GLY A 1 296 ? 2.746 9.431 18.193 1.00 93.44 296 GLY A O 1
ATOM 2278 N N . GLU A 1 297 ? 3.468 7.445 17.437 1.00 91.88 297 GLU A N 1
ATOM 2279 C CA . GLU A 1 297 ? 3.843 7.940 16.121 1.00 91.88 297 GLU A CA 1
ATOM 2280 C C . GLU A 1 297 ? 2.627 8.350 15.279 1.00 91.88 297 GLU A C 1
ATOM 2282 O O . GLU A 1 297 ? 2.646 9.425 14.670 1.00 91.88 297 GLU A O 1
ATOM 2287 N N . ALA A 1 298 ? 1.557 7.550 15.286 1.00 94.56 298 ALA A N 1
ATOM 2288 C CA . ALA A 1 298 ? 0.302 7.858 14.605 1.00 94.56 298 ALA A CA 1
ATOM 2289 C C . ALA A 1 298 ? -0.336 9.145 15.153 1.00 94.56 298 ALA A C 1
ATOM 2291 O O . ALA A 1 298 ? -0.632 10.064 14.387 1.00 94.56 298 ALA A O 1
ATOM 2292 N N . VAL A 1 299 ? -0.468 9.264 16.481 1.00 95.75 299 VAL A N 1
ATOM 2293 C CA . VAL A 1 299 ? -1.018 10.457 17.155 1.00 95.75 299 VAL A CA 1
ATOM 2294 C C . VAL A 1 299 ? -0.196 11.701 16.822 1.00 95.75 299 VAL A C 1
ATOM 2296 O O . VAL A 1 299 ? -0.753 12.758 16.513 1.00 95.75 299 VAL A O 1
ATOM 2299 N N . ARG A 1 300 ? 1.138 11.588 16.832 1.00 93.69 300 ARG A N 1
ATOM 2300 C CA . ARG A 1 300 ? 2.033 12.691 16.468 1.00 93.69 300 ARG A CA 1
ATOM 2301 C C . ARG A 1 300 ? 1.836 13.122 15.013 1.00 93.69 300 ARG A C 1
ATOM 2303 O O . ARG A 1 300 ? 1.740 14.321 14.763 1.00 93.69 300 ARG A O 1
ATOM 2310 N N . LYS A 1 301 ? 1.765 12.179 14.066 1.00 92.50 301 LYS A N 1
ATOM 2311 C CA . LYS A 1 301 ? 1.538 12.476 12.637 1.00 92.50 301 LYS A CA 1
ATOM 2312 C C . LYS A 1 301 ? 0.181 13.138 12.411 1.00 92.50 301 LYS A C 1
ATOM 2314 O O . LYS A 1 301 ? 0.132 14.190 11.789 1.00 92.50 301 LYS A O 1
ATOM 2319 N N . ILE A 1 302 ? -0.887 12.591 12.993 1.00 95.00 302 ILE A N 1
ATOM 2320 C CA . ILE A 1 302 ? -2.246 13.155 12.935 1.00 95.00 302 ILE A CA 1
ATOM 2321 C C . ILE A 1 302 ? -2.261 14.600 13.443 1.00 95.00 302 ILE A C 1
ATOM 2323 O O . ILE A 1 302 ? -2.824 15.485 12.799 1.00 95.00 302 ILE A O 1
ATOM 2327 N N . ARG A 1 303 ? -1.588 14.869 14.567 1.00 94.56 303 ARG A N 1
ATOM 2328 C CA . ARG A 1 303 ? -1.511 16.219 15.126 1.00 94.56 303 ARG A CA 1
ATOM 2329 C C . ARG A 1 303 ? -0.739 17.186 14.232 1.00 94.56 303 ARG A C 1
ATOM 2331 O O . ARG A 1 303 ? -1.167 18.324 14.090 1.00 94.56 303 ARG A O 1
ATOM 2338 N N . ILE A 1 304 ? 0.390 16.763 13.665 1.00 91.50 304 ILE A N 1
ATOM 2339 C CA . ILE A 1 304 ? 1.220 17.630 12.814 1.00 91.50 304 ILE A CA 1
ATOM 2340 C C . ILE A 1 304 ? 0.530 17.905 11.476 1.00 91.50 304 ILE A C 1
ATOM 2342 O O . ILE A 1 304 ? 0.518 19.047 11.025 1.00 91.50 304 ILE A O 1
ATOM 2346 N N . ASP A 1 305 ? -0.035 16.874 10.853 1.00 90.69 305 ASP A N 1
ATOM 2347 C CA . ASP A 1 305 ? -0.505 16.956 9.470 1.00 90.69 305 ASP A CA 1
ATOM 2348 C C . ASP A 1 305 ? -1.948 17.457 9.391 1.00 90.69 305 ASP A C 1
ATOM 2350 O O . ASP A 1 305 ? -2.292 18.205 8.476 1.00 90.69 305 ASP A O 1
ATOM 2354 N N . PHE A 1 306 ? -2.792 17.073 10.354 1.00 92.12 306 PHE A N 1
ATOM 2355 C CA . PHE A 1 306 ? -4.195 17.475 10.377 1.00 92.12 306 PHE A CA 1
ATOM 2356 C C . PHE A 1 306 ? -4.498 18.544 11.410 1.00 92.12 306 PHE A C 1
ATOM 2358 O O . PHE A 1 306 ? -5.516 19.192 11.256 1.00 92.12 306 PHE A O 1
ATOM 2365 N N . GLY A 1 307 ? -3.671 18.744 12.441 1.00 93.75 307 GLY A N 1
ATOM 2366 C CA . GLY A 1 307 ? -4.001 19.635 13.561 1.00 93.75 307 GLY A CA 1
ATOM 2367 C C . GLY A 1 307 ? -4.992 19.033 14.566 1.00 93.75 307 GLY A C 1
ATOM 2368 O O . GLY A 1 307 ? -5.468 19.740 15.450 1.00 93.75 307 GLY A O 1
ATOM 2369 N N . ILE A 1 308 ? -5.313 17.740 14.443 1.00 95.44 308 ILE A N 1
ATOM 2370 C CA . ILE A 1 308 ? -6.273 17.034 15.303 1.00 95.44 308 ILE A CA 1
ATOM 2371 C C . ILE A 1 308 ? -5.528 16.431 16.498 1.00 95.44 308 ILE A C 1
ATOM 2373 O O . ILE A 1 308 ? -4.535 15.724 16.321 1.00 95.44 308 ILE A O 1
ATOM 2377 N N . SER A 1 309 ? -5.998 16.686 17.720 1.00 94.44 309 SER A N 1
ATOM 2378 C CA . SER A 1 309 ? -5.499 16.005 18.920 1.00 94.44 309 SER A CA 1
ATOM 2379 C C . SER A 1 309 ? -6.296 14.734 19.212 1.00 94.44 309 SER A C 1
ATOM 2381 O O . SER A 1 309 ? -7.502 14.659 18.970 1.00 94.44 309 SER A O 1
ATOM 2383 N N . ILE A 1 310 ? -5.599 13.732 19.751 1.00 95.81 310 ILE A N 1
ATOM 2384 C CA . ILE A 1 310 ? -6.207 12.550 20.362 1.00 95.81 310 ILE A CA 1
ATOM 2385 C C . ILE A 1 310 ? -5.784 12.552 21.827 1.00 95.81 310 ILE A C 1
ATOM 2387 O O . ILE A 1 310 ? -4.592 12.507 22.134 1.00 95.81 310 ILE A O 1
ATOM 2391 N N . GLU A 1 311 ? -6.761 12.669 22.715 1.00 94.31 311 GLU A N 1
ATOM 2392 C CA . GLU A 1 311 ? -6.562 12.803 24.155 1.00 94.31 311 GLU A CA 1
ATOM 2393 C C . GLU A 1 311 ? -6.867 11.478 24.842 1.00 94.31 311 GLU A C 1
ATOM 2395 O O . GLU A 1 311 ? -7.928 10.895 24.629 1.00 94.31 311 GLU A O 1
ATOM 2400 N N . PHE A 1 312 ? -5.939 11.002 25.666 1.00 92.38 312 PHE A N 1
ATOM 2401 C CA . PHE A 1 312 ? -6.106 9.790 26.459 1.00 92.38 312 PHE A CA 1
ATOM 2402 C C . PHE A 1 312 ? -6.152 10.181 27.932 1.00 92.38 312 PHE A C 1
ATOM 2404 O O . PHE A 1 312 ? -5.225 10.831 28.412 1.00 92.38 312 PHE A O 1
ATOM 2411 N N . ASP A 1 313 ? -7.203 9.772 28.644 1.00 84.88 313 ASP A N 1
ATOM 2412 C CA . ASP A 1 313 ? -7.307 10.021 30.087 1.00 84.88 313 ASP A CA 1
ATOM 2413 C C . ASP A 1 313 ? -6.274 9.177 30.849 1.00 84.88 313 ASP A C 1
ATOM 2415 O O . ASP A 1 313 ? -5.489 9.688 31.646 1.00 84.88 313 ASP A O 1
ATOM 2419 N N . GLN A 1 314 ? -6.257 7.868 30.579 1.00 83.81 314 GLN A N 1
ATOM 2420 C CA . GLN A 1 314 ? -5.315 6.922 31.167 1.00 83.81 314 GLN A CA 1
ATOM 2421 C C . GLN A 1 314 ? -5.139 5.707 30.245 1.00 83.81 314 GLN A C 1
ATOM 2423 O O . GLN A 1 314 ? -6.117 5.167 29.721 1.00 83.81 314 GLN A O 1
ATOM 2428 N N . ILE A 1 315 ? -3.891 5.270 30.051 1.00 86.56 315 ILE A N 1
ATOM 2429 C CA . ILE A 1 315 ? -3.547 4.049 29.308 1.00 86.56 315 ILE A CA 1
ATOM 2430 C C . ILE A 1 315 ? -3.021 3.024 30.314 1.00 86.56 315 ILE A C 1
ATOM 2432 O O . ILE A 1 315 ? -1.834 2.985 30.617 1.00 86.56 315 ILE A O 1
ATOM 2436 N N . ASP A 1 316 ? -3.924 2.201 30.843 1.00 85.75 316 ASP A N 1
ATOM 2437 C CA . ASP A 1 316 ? -3.609 1.154 31.826 1.00 85.75 316 ASP A CA 1
ATOM 2438 C C . ASP A 1 316 ? -3.372 -0.204 31.157 1.00 85.75 316 ASP A C 1
ATOM 2440 O O . ASP A 1 316 ? -3.979 -1.206 31.530 1.00 85.75 316 ASP A O 1
ATOM 2444 N N . ILE A 1 317 ? -2.525 -0.249 30.132 1.00 85.38 317 ILE A N 1
ATOM 2445 C CA . ILE A 1 317 ? -2.140 -1.496 29.463 1.00 85.38 317 ILE A CA 1
ATOM 2446 C C . ILE A 1 317 ? -0.693 -1.796 29.862 1.00 85.38 317 ILE A C 1
ATOM 2448 O O . ILE A 1 317 ? 0.198 -0.985 29.624 1.00 85.38 317 ILE A O 1
ATOM 2452 N N . PHE A 1 318 ? -0.462 -2.953 30.484 1.00 84.88 318 PHE A N 1
ATOM 2453 C CA . PHE A 1 318 ? 0.833 -3.307 31.072 1.00 84.88 318 PHE A CA 1
ATOM 2454 C C . PHE A 1 318 ? 1.429 -4.578 30.447 1.00 84.88 318 PHE A C 1
ATOM 2456 O O . PHE A 1 318 ? 0.681 -5.477 30.047 1.00 84.88 318 PHE A O 1
ATOM 2463 N N . PRO A 1 319 ? 2.770 -4.708 30.416 1.00 84.62 319 PRO A N 1
ATOM 2464 C CA . PRO A 1 319 ? 3.432 -5.900 29.901 1.00 84.62 319 PRO A CA 1
ATOM 2465 C C . PRO A 1 319 ? 3.170 -7.119 30.796 1.00 84.62 319 PRO A C 1
ATOM 2467 O O . PRO A 1 319 ? 2.958 -7.003 32.006 1.00 84.62 319 PRO A O 1
ATOM 2470 N N . ARG A 1 320 ? 3.256 -8.326 30.218 1.00 75.75 320 ARG A N 1
ATOM 2471 C CA . ARG A 1 320 ? 2.937 -9.603 30.902 1.00 75.75 320 ARG A CA 1
ATOM 2472 C C . ARG A 1 320 ? 3.866 -9.958 32.081 1.00 75.75 320 ARG A C 1
ATOM 2474 O O . ARG A 1 320 ? 3.639 -10.973 32.728 1.00 75.75 320 ARG A O 1
ATOM 2481 N N . GLY A 1 321 ? 4.888 -9.145 32.358 1.00 72.31 321 GLY A N 1
ATOM 2482 C CA . GLY A 1 321 ? 5.830 -9.301 33.474 1.00 72.31 321 GLY A CA 1
ATOM 2483 C C . GLY A 1 321 ? 5.801 -8.170 34.510 1.00 72.31 321 GLY A C 1
ATOM 2484 O O . GLY A 1 321 ? 6.728 -8.084 35.309 1.00 72.31 321 GLY A O 1
ATOM 2485 N N . CYS A 1 322 ? 4.798 -7.285 34.481 1.00 72.88 322 CYS A N 1
ATOM 2486 C CA . CYS A 1 322 ? 4.650 -6.228 35.487 1.00 72.88 322 CYS A CA 1
ATOM 2487 C C . CYS A 1 322 ? 4.247 -6.781 36.868 1.00 72.88 322 CYS A C 1
ATOM 2489 O O . CYS A 1 322 ? 3.716 -7.888 36.984 1.00 72.88 322 CYS A O 1
ATOM 2491 N N . ASP A 1 323 ? 4.486 -5.992 37.921 1.00 75.75 323 ASP A N 1
ATOM 2492 C CA . ASP A 1 323 ? 4.123 -6.353 39.293 1.00 75.75 323 ASP A CA 1
ATOM 2493 C C . ASP A 1 323 ? 2.637 -6.723 39.418 1.00 75.75 323 ASP A C 1
ATOM 2495 O O . ASP A 1 323 ? 1.759 -6.098 38.818 1.00 75.75 323 ASP A O 1
ATOM 2499 N N . VAL A 1 324 ? 2.330 -7.694 40.286 1.00 64.00 324 VAL A N 1
ATOM 2500 C CA . VAL A 1 324 ? 0.965 -8.221 40.500 1.00 64.00 324 VAL A CA 1
ATOM 2501 C C . VAL A 1 324 ? -0.046 -7.107 40.818 1.00 64.00 324 VAL A C 1
ATOM 2503 O O . VAL A 1 324 ? -1.191 -7.156 40.372 1.00 64.00 324 VAL A O 1
ATOM 2506 N N . ALA A 1 325 ? 0.380 -6.063 41.534 1.00 64.44 325 ALA A N 1
ATOM 2507 C CA . ALA A 1 325 ? -0.461 -4.913 41.869 1.00 64.44 325 ALA A CA 1
ATOM 2508 C C . ALA A 1 325 ? -0.801 -4.017 40.658 1.00 64.44 325 ALA A C 1
ATOM 2510 O O . ALA A 1 325 ? -1.875 -3.414 40.633 1.00 64.44 325 ALA A O 1
ATOM 2511 N N . GLN A 1 326 ? 0.084 -3.929 39.657 1.00 63.56 326 GLN A N 1
ATOM 2512 C CA . GLN A 1 326 ? -0.174 -3.224 38.393 1.00 63.56 326 GLN A CA 1
ATOM 2513 C C . GLN A 1 326 ? -1.032 -4.087 37.463 1.00 63.56 326 GLN A C 1
ATOM 2515 O O . GLN A 1 326 ? -2.000 -3.596 36.884 1.00 63.56 326 GLN A O 1
ATOM 2520 N N . SER A 1 327 ? -0.764 -5.395 37.421 1.00 61.88 327 SER A N 1
ATOM 2521 C CA . SER A 1 327 ? -1.542 -6.359 36.637 1.00 61.88 327 SER A CA 1
ATOM 2522 C C . SER A 1 327 ? -3.028 -6.389 37.030 1.00 61.88 327 SER A C 1
ATOM 2524 O O . SER A 1 327 ? -3.886 -6.454 36.155 1.00 61.88 327 SER A O 1
ATOM 2526 N N . GLN A 1 328 ? -3.361 -6.245 38.321 1.00 62.78 328 GLN A N 1
ATOM 2527 C CA . GLN A 1 328 ? -4.757 -6.201 38.792 1.00 62.78 328 GLN A CA 1
ATOM 2528 C C . GLN A 1 328 ? -5.523 -4.919 38.419 1.00 62.78 328 GLN A C 1
ATOM 2530 O O . GLN A 1 328 ? -6.753 -4.925 38.433 1.00 62.78 328 GLN A O 1
ATOM 2535 N N . LYS A 1 329 ? -4.822 -3.822 38.104 1.00 66.94 329 LYS A N 1
ATOM 2536 C CA . LYS A 1 329 ? -5.427 -2.563 37.631 1.00 66.94 329 LYS A CA 1
ATOM 2537 C C . LYS A 1 329 ? -5.473 -2.462 36.106 1.00 66.94 329 LYS A C 1
ATOM 2539 O O . LYS A 1 329 ? -6.196 -1.615 35.586 1.00 66.94 329 LYS A O 1
ATOM 2544 N N . GLY A 1 330 ? -4.705 -3.302 35.415 1.00 66.75 330 GLY A N 1
ATOM 2545 C CA . GLY A 1 330 ? -4.585 -3.291 33.966 1.00 66.75 330 GLY A CA 1
ATOM 2546 C C . GLY A 1 330 ? -5.904 -3.574 33.253 1.00 66.75 330 GLY A C 1
ATOM 2547 O O . GLY A 1 330 ? -6.681 -4.445 33.648 1.00 66.75 330 GLY A O 1
ATOM 2548 N N . ARG A 1 331 ? -6.144 -2.841 32.170 1.00 76.25 331 ARG A N 1
ATOM 2549 C CA . ARG A 1 331 ? -7.198 -3.104 31.192 1.00 76.25 331 ARG A CA 1
ATOM 2550 C C . ARG A 1 331 ? -6.566 -3.638 29.913 1.00 76.25 331 ARG A C 1
ATOM 2552 O O . ARG A 1 331 ? -5.415 -3.358 29.604 1.00 76.25 331 ARG A O 1
ATOM 2559 N N . ASN A 1 332 ? -7.356 -4.363 29.127 1.00 81.94 332 ASN A N 1
ATOM 2560 C CA . ASN A 1 332 ? -6.934 -4.833 27.803 1.00 81.94 332 ASN A CA 1
ATOM 2561 C C . ASN A 1 332 ? -7.138 -3.772 26.706 1.00 81.94 332 ASN A C 1
ATOM 2563 O O . ASN A 1 332 ? -6.943 -4.060 25.530 1.00 81.94 332 ASN A O 1
ATOM 2567 N N . CYS A 1 333 ? -7.598 -2.573 27.068 1.00 88.44 333 CYS A N 1
ATOM 2568 C CA . CYS A 1 333 ? -7.854 -1.482 26.140 1.00 88.44 333 CYS A CA 1
ATOM 2569 C C . CYS A 1 333 ? -7.696 -0.121 26.824 1.00 88.44 333 CYS A C 1
ATOM 2571 O O . CYS A 1 333 ? -7.831 0.004 28.045 1.00 88.44 333 CYS A O 1
ATOM 2573 N N . ALA A 1 334 ? -7.464 0.898 26.003 1.00 90.69 334 ALA A N 1
ATOM 2574 C CA . ALA A 1 334 ? -7.495 2.299 26.383 1.00 90.69 334 ALA A CA 1
ATOM 2575 C C . ALA A 1 334 ? -8.524 3.036 25.522 1.00 90.69 334 ALA A C 1
ATOM 2577 O O . ALA A 1 334 ? -8.826 2.619 24.402 1.00 90.69 334 ALA A O 1
ATOM 2578 N N . ILE A 1 335 ? -9.074 4.122 26.059 1.00 93.31 335 ILE A N 1
ATOM 2579 C CA . ILE A 1 335 ? -10.039 4.966 25.356 1.00 93.31 335 ILE A CA 1
ATOM 2580 C C . ILE A 1 335 ? -9.381 6.320 25.128 1.00 93.31 335 ILE A C 1
ATOM 2582 O O . ILE A 1 335 ? -8.888 6.938 26.070 1.00 93.31 335 ILE A O 1
ATOM 2586 N N . GLY A 1 336 ? -9.374 6.755 23.871 1.00 93.94 336 GLY A N 1
ATOM 2587 C CA . GLY A 1 336 ? -8.955 8.091 23.472 1.00 93.94 336 GLY A CA 1
ATOM 2588 C C . GLY A 1 336 ? -10.128 8.873 22.889 1.00 93.94 336 GLY A C 1
ATOM 2589 O O . GLY A 1 336 ? -11.001 8.300 22.235 1.00 93.94 336 GLY A O 1
ATOM 2590 N N . ARG A 1 337 ? -10.150 10.186 23.116 1.00 95.44 337 ARG A N 1
ATOM 2591 C CA . ARG A 1 337 ? -11.084 11.124 22.492 1.00 95.44 337 ARG A CA 1
ATOM 2592 C C . ARG A 1 337 ? -10.404 11.807 21.314 1.00 95.44 337 ARG A C 1
ATOM 2594 O O . ARG A 1 337 ? -9.343 12.399 21.478 1.00 95.44 337 ARG A O 1
ATOM 2601 N N . ILE A 1 338 ? -11.028 11.745 20.141 1.00 95.88 338 ILE A N 1
ATOM 2602 C CA . ILE A 1 338 ? -10.556 12.431 18.936 1.00 95.88 338 ILE A CA 1
ATOM 2603 C C . ILE A 1 338 ? -11.219 13.807 18.882 1.00 95.88 338 ILE A C 1
ATOM 2605 O O . ILE A 1 338 ? -12.443 13.910 18.883 1.00 95.88 338 ILE A O 1
ATOM 2609 N N . CYS A 1 339 ? -10.425 14.871 18.846 1.00 95.06 339 CYS A N 1
ATOM 2610 C CA . CYS A 1 339 ? -10.924 16.240 18.944 1.00 95.06 339 CYS A CA 1
ATOM 2611 C C . CYS A 1 339 ? -11.115 16.874 17.554 1.00 95.06 339 CYS A C 1
ATOM 2613 O O . CYS A 1 339 ? -10.457 17.860 17.221 1.00 95.06 339 CYS A O 1
ATOM 2615 N N . TYR A 1 340 ? -12.023 16.326 16.733 1.00 95.56 340 TYR A N 1
ATOM 2616 C CA . TYR A 1 340 ? -12.336 16.886 15.402 1.00 95.56 340 TYR A CA 1
ATOM 2617 C C . TYR A 1 340 ? -12.854 18.330 15.468 1.00 95.56 340 TYR A C 1
ATOM 2619 O O . TYR A 1 340 ? -12.572 19.150 14.591 1.00 95.56 340 TYR A O 1
ATOM 2627 N N . SER A 1 341 ? -13.566 18.663 16.547 1.00 91.69 341 SER A N 1
ATOM 2628 C CA . SER A 1 341 ? -14.202 19.966 16.742 1.00 91.69 341 SER A CA 1
ATOM 2629 C C . SER A 1 341 ? -13.236 21.147 16.801 1.00 91.69 341 SER A C 1
ATOM 2631 O O . SER A 1 341 ? -13.648 22.279 16.550 1.00 91.69 341 SER A O 1
ATOM 2633 N N . VAL A 1 342 ? -11.952 20.894 17.073 1.00 88.56 342 VAL A N 1
ATOM 2634 C CA . VAL A 1 342 ? -10.891 21.913 17.068 1.00 88.56 342 VAL A CA 1
ATOM 2635 C C . VAL A 1 342 ? -10.738 22.557 15.686 1.00 88.56 342 VAL A C 1
ATOM 2637 O O . VAL A 1 342 ? -10.375 23.727 15.597 1.00 88.56 342 VAL A O 1
ATOM 2640 N N . LEU A 1 343 ? -11.043 21.820 14.614 1.00 88.12 343 LEU A N 1
ATOM 2641 C CA . LEU A 1 343 ? -10.901 22.289 13.233 1.00 88.12 343 LEU A CA 1
ATOM 2642 C C . LEU A 1 343 ? -12.231 22.387 12.503 1.00 88.12 343 LEU A C 1
ATOM 2644 O O . LEU A 1 343 ? -12.482 23.376 11.820 1.00 88.12 343 LEU A O 1
ATOM 2648 N N . ASP A 1 344 ? -13.083 21.376 12.658 1.00 89.75 344 ASP A N 1
ATOM 2649 C CA . ASP A 1 344 ? -14.329 21.276 11.897 1.00 89.75 344 ASP A CA 1
ATOM 2650 C C . ASP A 1 344 ? -15.508 21.966 12.622 1.00 89.75 344 ASP A C 1
ATOM 2652 O O . ASP A 1 344 ? -16.613 22.070 12.085 1.00 89.75 344 ASP A O 1
ATOM 2656 N N . GLY A 1 345 ? -15.279 22.471 13.840 1.00 89.44 345 GLY A N 1
ATOM 2657 C CA . GLY A 1 345 ? -16.272 23.163 14.660 1.00 89.44 345 GLY A CA 1
ATOM 2658 C C . GLY A 1 345 ? -17.145 22.233 15.518 1.00 89.44 345 GLY A C 1
ATOM 2659 O O . GLY A 1 345 ? -16.968 21.018 15.540 1.00 89.44 345 GLY A O 1
ATOM 2660 N N . PRO A 1 346 ? -18.122 22.782 16.260 1.00 86.12 346 PRO A N 1
ATOM 2661 C CA . PRO A 1 346 ? -18.867 22.043 17.288 1.00 86.12 346 PRO A CA 1
ATOM 2662 C C . PRO A 1 346 ? -19.792 20.941 16.748 1.00 86.12 346 PRO A C 1
ATOM 2664 O O . PRO A 1 346 ? -20.247 20.112 17.527 1.00 86.12 346 PRO A O 1
ATOM 2667 N N . ASN A 1 347 ? -20.069 20.934 15.441 1.00 86.00 347 ASN A N 1
ATOM 2668 C CA . ASN A 1 347 ? -20.910 19.931 14.779 1.00 86.00 347 ASN A CA 1
ATOM 2669 C C . ASN A 1 347 ? -20.094 18.786 14.155 1.00 86.00 347 ASN A C 1
ATOM 2671 O O . ASN A 1 347 ? -20.652 17.985 13.404 1.00 86.00 347 ASN A O 1
ATOM 2675 N N . ALA A 1 348 ? -18.781 18.751 14.397 1.00 82.88 348 ALA A N 1
ATOM 2676 C CA . ALA A 1 348 ? -17.936 17.633 14.009 1.00 82.88 348 ALA A CA 1
ATOM 2677 C C . ALA A 1 348 ? -18.429 16.329 14.674 1.00 82.88 348 ALA A C 1
ATOM 2679 O O . ALA A 1 348 ? -19.007 16.419 15.761 1.00 82.88 348 ALA A O 1
ATOM 2680 N N . PRO A 1 349 ? -18.236 15.161 14.028 1.00 73.06 349 PRO A N 1
ATOM 2681 C CA . PRO A 1 349 ? -18.683 13.871 14.554 1.00 73.06 349 PRO A CA 1
ATOM 2682 C C . PRO A 1 349 ? -18.214 13.624 15.991 1.00 73.06 349 PRO A C 1
ATOM 2684 O O . PRO A 1 349 ? -17.025 13.899 16.287 1.00 73.06 349 PRO A O 1
#

pLDDT: mean 77.87, std 15.99, range [35.44, 96.31]

Sequence (349 aa):
VMAKLIETYHVTLSYKADLNSISGLLGRAEPYLNVIFYTPWWLVLPLASLLMLVAVVMARLVNANKFSLHGVYRDRLIRAYLGASNSDRKPNPFTGFDENDNIKMRELWMPEKFHGKLMPVANIALNLVSGEKLGWQERKAQSFTVTPLHCGSSAMDPGYRPAAGPDGTVYGGPKGISLGSAITISGAAASPNMGYHSSPLVTFILTLLNVRLGAWLGNPGKAGDHTFQLGYPESSVQPIIDEAFGLTNDTSPYVYLSDGGHFENLGLYEMVLRRCHYIVVIDAGEDPQCSFADLGEAVRKIRIDFGISIEFDQIDIFPRGCDVAQSQKGRNCAIGRICYSVLDGPNAP

Secondary structure (DSSP, 8-state):
-HHHHHHHTT----------PBPTTTSSB-HHHHHHHHS-HHHHHHHHHHHHHHHHHHHHHS-TTTSSHHHHHHHHHIIIIIITT-TT----TTT---GGGS-BGGGGG-HHHHTT-----EEEEEE-SB-S-HHHHHH-EEEEEE-SSEEE-TTSSS-EEESSSSTTSSTTSTT--BHHHHHHHHT--S-S--GGG--HHHHHHHHHTT----EEEE-SSGGGTTTTT-SS-S-SHHHHHHHHTT--BTTSSEEEEEEGGGT-SSSHHHHHHTT-SS------S--TT---HHHHHHHHHHHHHH---EEES------TTS-HHHHTT--S---EEE-THHHH-TT--

Foldseek 3Di:
DVVVVCVPPVPPVDDDQPQQDQDPVPRHRDSVVSCVVVVDVVVVVVVVVVVVVVVQVCQLVDFLCCPFVQVVLLQVQLCVPLVVVDPPDDADPPPRGGPVSWAAQLVCCDCVRPVNPDKDKQWWWWAACDDPDPVCVQQRTFIWIDTSAWTAGPVAVVGIFGQDDQQLRHFQARNGDIPSSSVQQQAFCQACCLGNPHDLVSQQVCLVVSSHSKAKAFQRHPLQPPGRHHNGDSGNVVVSVCSNRVVAHNNHRITIIHHSVSRANFCVLVCVVVLPPDDDTDDPDPDQAPPCPRVVNSQVCSCVPVVKHKAWPDQLAGHPPDDPVSVVVHDPDTDIDICPCVPPNPPRD

Radius of gyration: 27.57 Å; chains: 1; bounding box: 82×54×94 Å